Protein AF-A0A1V5P3L0-F1 (afdb_monomer_lite)

Radius of gyration: 24.24 Å; chains: 1; bounding box: 57×41×69 Å

pLDDT: mean 90.34, std 8.22, range [40.62, 97.88]

Secondary structure (DSSP, 8-state):
-HHHHHHHHHTSTTHHHHHHHHHHHHHHHHHHHHHHHHHHHGGGGGSPP---SPPPHHHHHHHHTHHHHHHHHHHHHHHHHHHHHHHHHH-S---HHHHHHHHHHHHHHHHHHHHHHHSTT-GGGHHHHHHHHHHHHHHHS-HHHHHHHHHHHHHHTTSSEEEE--TTTSPPP-TTEEEEEETTEEEEEETT--HHHHHHHHHHHHHHHHHHHHHHHHH--S-EEEE-GGGHHHHHHHHTTS--TTEEEES---HHHHHHHHHTT-EEEE-TTHHHHHHHHTT---HHHHSEEP----

Structure (mmCIF, N/CA/C/O backbone):
data_AF-A0A1V5P3L0-F1
#
_entry.id   AF-A0A1V5P3L0-F1
#
loop_
_atom_site.group_PDB
_atom_site.id
_atom_site.type_symbol
_atom_site.label_atom_id
_atom_site.label_alt_id
_atom_site.label_comp_id
_atom_site.label_asym_id
_atom_site.label_entity_id
_atom_site.label_seq_id
_atom_site.pdbx_PDB_ins_code
_atom_site.Cartn_x
_atom_site.Cartn_y
_atom_site.Cartn_z
_atom_site.occupancy
_atom_site.B_iso_or_equiv
_atom_site.auth_seq_id
_atom_site.auth_comp_id
_atom_site.auth_asym_id
_atom_site.auth_atom_id
_atom_site.pdbx_PDB_model_num
ATOM 1 N N . MET A 1 1 ? 17.982 8.016 -3.079 1.00 74.44 1 MET A N 1
ATOM 2 C CA . MET A 1 1 ? 17.997 8.734 -4.376 1.00 74.44 1 MET A CA 1
ATOM 3 C C . MET A 1 1 ? 19.297 9.458 -4.711 1.00 74.44 1 MET A C 1
ATOM 5 O O . MET A 1 1 ? 19.606 9.530 -5.889 1.00 74.44 1 MET A O 1
ATOM 9 N N . ALA A 1 2 ? 20.088 9.957 -3.750 1.00 83.06 2 ALA A N 1
ATOM 10 C CA . ALA A 1 2 ? 21.314 10.712 -4.063 1.00 83.06 2 ALA A CA 1
ATOM 11 C C . ALA A 1 2 ? 22.330 9.944 -4.941 1.00 83.06 2 ALA A C 1
ATOM 13 O O . ALA A 1 2 ? 22.844 10.493 -5.910 1.00 83.06 2 ALA A O 1
ATOM 14 N N . ILE A 1 3 ? 22.574 8.664 -4.636 1.00 84.19 3 ILE A N 1
ATOM 15 C CA . ILE A 1 3 ? 23.579 7.824 -5.315 1.00 84.19 3 ILE A CA 1
ATOM 16 C C . ILE A 1 3 ? 23.306 7.672 -6.833 1.00 84.19 3 ILE A C 1
ATOM 18 O O . ILE A 1 3 ? 24.209 7.955 -7.620 1.00 84.19 3 ILE A O 1
ATOM 22 N N . PRO A 1 4 ? 22.091 7.294 -7.283 1.00 84.31 4 PRO A N 1
ATOM 23 C CA . PRO A 1 4 ? 21.752 7.239 -8.710 1.00 84.31 4 PRO A CA 1
ATOM 24 C C . PRO A 1 4 ? 22.017 8.541 -9.475 1.00 84.31 4 PRO A C 1
ATOM 26 O O . PRO A 1 4 ? 22.616 8.516 -10.547 1.00 84.31 4 PRO A O 1
ATOM 29 N N . PHE A 1 5 ? 21.610 9.686 -8.923 1.00 84.56 5 PHE A N 1
ATOM 30 C CA . PHE A 1 5 ? 21.832 10.986 -9.562 1.00 84.56 5 PHE A CA 1
ATOM 31 C C . PHE A 1 5 ? 23.310 11.377 -9.580 1.00 84.56 5 PHE A C 1
ATOM 33 O O . PHE A 1 5 ? 23.786 11.891 -10.589 1.00 84.56 5 PHE A O 1
ATOM 40 N N . ALA A 1 6 ? 24.055 11.066 -8.517 1.00 86.75 6 ALA A N 1
ATOM 41 C CA . ALA A 1 6 ? 25.498 11.270 -8.490 1.00 86.75 6 ALA A CA 1
ATOM 42 C C . ALA A 1 6 ? 26.202 10.500 -9.620 1.00 86.75 6 ALA A C 1
ATOM 44 O O . ALA A 1 6 ? 27.100 11.037 -10.262 1.00 86.75 6 ALA A O 1
ATOM 45 N N . LEU A 1 7 ? 25.752 9.278 -9.924 1.00 85.12 7 LEU A N 1
ATOM 46 C CA . LEU A 1 7 ? 26.311 8.472 -11.008 1.00 85.12 7 LEU A CA 1
ATOM 47 C C . LEU A 1 7 ? 25.991 9.037 -12.401 1.00 85.12 7 LEU A C 1
ATOM 49 O O . LEU A 1 7 ? 26.839 8.984 -13.289 1.00 85.12 7 LEU A O 1
ATOM 53 N N . ILE A 1 8 ? 24.806 9.625 -12.589 1.00 84.69 8 ILE A N 1
ATOM 54 C CA . ILE A 1 8 ? 24.457 10.333 -13.833 1.00 84.69 8 ILE A CA 1
ATOM 55 C C . ILE A 1 8 ? 2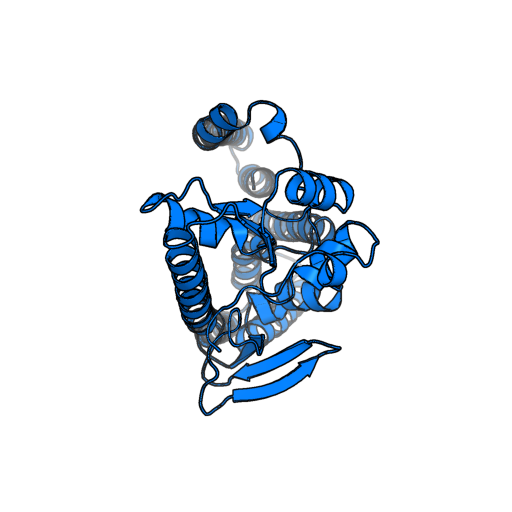5.338 11.578 -14.008 1.00 84.69 8 ILE A C 1
ATOM 57 O O . ILE A 1 8 ? 25.876 11.799 -15.092 1.00 84.69 8 ILE A O 1
ATOM 61 N N . ILE A 1 9 ? 25.517 12.370 -12.944 1.00 85.94 9 ILE A N 1
ATOM 62 C CA . ILE A 1 9 ? 26.365 13.574 -12.946 1.00 85.94 9 ILE A CA 1
ATOM 63 C C . ILE A 1 9 ? 27.833 13.210 -13.199 1.00 85.94 9 ILE A C 1
ATOM 65 O O . ILE A 1 9 ? 28.539 13.932 -13.898 1.00 85.94 9 ILE A O 1
ATOM 69 N N . TRP A 1 10 ? 28.293 12.073 -12.674 1.00 83.81 10 TRP A N 1
ATOM 70 C CA . TRP A 1 10 ? 29.664 11.603 -12.869 1.00 83.81 10 TRP A CA 1
ATOM 71 C C . TRP A 1 10 ? 30.024 11.362 -14.338 1.00 83.81 10 TRP A C 1
ATOM 73 O O . TRP A 1 10 ? 31.183 11.513 -14.719 1.00 83.81 10 TRP A O 1
ATOM 83 N N . GLY A 1 11 ? 29.034 11.019 -15.166 1.00 80.00 11 GLY A N 1
ATOM 84 C CA . GLY A 1 11 ? 29.204 10.834 -16.605 1.00 80.00 11 GLY A CA 1
ATOM 85 C C . GLY A 1 11 ? 29.339 12.125 -17.419 1.00 80.00 11 GLY A C 1
ATOM 86 O O . GLY A 1 11 ? 29.449 12.032 -18.638 1.00 80.00 11 GLY A O 1
ATOM 87 N N . GLN A 1 12 ? 29.300 13.301 -16.783 1.00 79.62 12 GLN A N 1
ATOM 88 C CA . GLN A 1 12 ? 29.385 14.618 -17.426 1.00 79.62 12 GLN A CA 1
ATOM 89 C C . GLN A 1 12 ? 30.793 15.225 -17.300 1.00 79.62 12 GLN A C 1
ATOM 91 O O . GLN A 1 12 ? 31.525 14.940 -16.351 1.00 79.62 12 GLN A O 1
ATOM 96 N N . GLU A 1 13 ? 31.158 16.126 -18.218 1.00 71.19 13 GLU A N 1
ATOM 97 C CA . GLU A 1 13 ? 32.491 16.756 -18.245 1.00 71.19 13 GLU A CA 1
ATOM 98 C C . GLU A 1 13 ? 32.800 17.587 -16.982 1.00 71.19 13 GLU A C 1
ATOM 100 O O . GLU A 1 13 ? 33.919 17.564 -16.472 1.00 71.19 13 GLU A O 1
ATOM 105 N N . LEU A 1 14 ? 31.794 18.246 -16.392 1.00 72.19 14 LEU A N 1
ATOM 106 C CA . LEU A 1 14 ? 31.918 19.072 -15.177 1.00 72.19 14 LEU A CA 1
ATOM 107 C C . LEU A 1 14 ? 31.452 18.343 -13.897 1.00 72.19 14 LEU A C 1
ATOM 109 O O . LEU A 1 14 ? 30.744 18.902 -13.056 1.00 72.19 14 LEU A O 1
ATOM 113 N N . ARG A 1 15 ? 31.867 17.082 -13.732 1.00 81.19 15 ARG A N 1
ATOM 114 C CA . ARG A 1 15 ? 31.421 16.167 -12.661 1.00 81.19 15 ARG A CA 1
ATOM 115 C C . ARG A 1 15 ? 31.549 16.697 -11.223 1.00 81.19 15 ARG A C 1
ATOM 117 O O . ARG A 1 15 ? 30.588 16.619 -10.464 1.00 81.19 15 ARG A O 1
ATOM 124 N N . PHE A 1 16 ? 32.695 17.249 -10.815 1.00 87.25 16 PHE A N 1
ATOM 125 C CA . PHE A 1 16 ? 32.938 17.579 -9.397 1.00 87.25 16 PHE A CA 1
ATOM 126 C C . PHE A 1 16 ? 32.153 18.801 -8.890 1.00 87.25 16 PHE A C 1
ATOM 128 O O . PHE A 1 16 ? 31.471 18.671 -7.870 1.00 87.25 16 PHE A O 1
ATOM 135 N N . PRO A 1 17 ? 32.163 19.965 -9.574 1.00 89.38 17 PRO A N 1
ATOM 136 C CA . PRO A 1 17 ? 31.378 21.115 -9.126 1.00 89.38 17 PRO A CA 1
ATOM 137 C C . PRO A 1 17 ? 29.874 20.821 -9.106 1.00 89.38 17 PRO A C 1
ATOM 139 O O . PRO A 1 17 ? 29.170 21.259 -8.196 1.00 89.38 17 PRO A O 1
ATOM 142 N N . MET A 1 18 ? 29.378 20.048 -10.079 1.00 89.19 18 MET A N 1
ATOM 143 C CA . MET A 1 18 ? 27.975 19.632 -10.117 1.00 89.19 18 MET A CA 1
ATOM 144 C C . MET A 1 18 ? 27.620 18.702 -8.956 1.00 89.19 18 MET A C 1
ATOM 146 O O . MET A 1 18 ? 26.576 18.896 -8.339 1.00 89.19 18 MET A O 1
ATOM 150 N N . LEU A 1 19 ? 28.486 17.742 -8.610 1.00 90.44 19 LEU A N 1
ATOM 151 C CA . LEU A 1 19 ? 28.268 16.862 -7.459 1.00 90.44 19 LEU A CA 1
ATOM 152 C C . LEU A 1 19 ? 28.196 17.632 -6.140 1.00 90.44 19 LEU A C 1
ATOM 154 O O . LEU A 1 19 ? 27.319 17.348 -5.328 1.00 90.44 19 LEU A O 1
ATOM 158 N N . ILE A 1 20 ? 29.067 18.625 -5.938 1.00 91.75 20 ILE A N 1
ATOM 159 C CA . ILE A 1 20 ? 29.046 19.466 -4.733 1.00 91.75 20 ILE A CA 1
ATOM 160 C C . ILE A 1 20 ? 27.741 20.267 -4.668 1.00 91.75 20 ILE A C 1
ATOM 162 O O . ILE A 1 20 ? 27.048 20.229 -3.653 1.00 91.75 20 ILE A O 1
ATOM 166 N N . ARG A 1 21 ? 27.356 20.942 -5.762 1.00 92.44 21 ARG A N 1
ATOM 167 C CA . ARG A 1 21 ? 26.090 21.697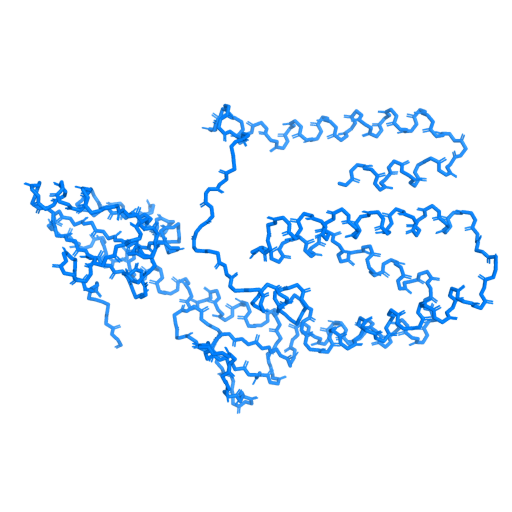 -5.832 1.00 92.44 21 ARG A CA 1
ATOM 168 C C . ARG A 1 21 ? 24.882 20.797 -5.578 1.00 92.44 21 ARG A C 1
ATOM 170 O O . ARG A 1 21 ? 23.975 21.186 -4.844 1.00 92.44 21 ARG A O 1
ATOM 177 N N . PHE A 1 22 ? 24.886 19.592 -6.143 1.00 92.06 22 PHE A N 1
ATOM 178 C CA . PHE A 1 22 ? 23.844 18.594 -5.929 1.00 92.06 22 PHE A CA 1
ATOM 179 C C . PHE A 1 22 ? 23.780 18.137 -4.464 1.00 92.06 22 PHE A C 1
ATOM 181 O O . PHE A 1 22 ? 22.699 18.133 -3.879 1.00 92.06 22 PHE A O 1
ATOM 188 N N . ALA A 1 23 ? 24.922 17.816 -3.850 1.00 92.56 23 ALA A N 1
ATOM 189 C CA . ALA A 1 23 ? 25.001 17.392 -2.453 1.00 92.56 23 ALA A CA 1
ATOM 190 C C . ALA A 1 23 ? 24.535 18.487 -1.480 1.00 92.56 23 ALA A C 1
ATOM 192 O O . ALA A 1 23 ? 23.777 18.207 -0.553 1.00 92.56 23 ALA A O 1
ATOM 193 N N . ILE A 1 24 ? 24.924 19.743 -1.717 1.00 94.88 24 ILE A N 1
ATOM 194 C CA . ILE A 1 24 ? 24.460 20.884 -0.917 1.00 94.88 24 ILE A CA 1
ATOM 195 C C . ILE A 1 24 ? 22.946 21.052 -1.073 1.00 94.88 24 ILE A C 1
ATOM 197 O O . ILE A 1 24 ? 22.230 21.129 -0.077 1.00 94.88 24 ILE A O 1
ATOM 201 N N . SER A 1 25 ? 22.444 21.041 -2.311 1.00 94.44 25 SER A N 1
ATOM 202 C CA . SER A 1 25 ? 21.015 21.237 -2.587 1.00 94.44 25 SER A CA 1
ATOM 203 C C . SER A 1 25 ? 20.158 20.145 -1.946 1.00 94.44 25 SER A C 1
ATOM 205 O O . SER A 1 25 ? 19.146 20.443 -1.310 1.00 94.44 25 SER A O 1
ATOM 207 N N . ILE A 1 26 ? 20.571 18.877 -2.062 1.00 94.00 26 ILE A N 1
ATOM 208 C CA . ILE A 1 26 ? 19.833 17.758 -1.468 1.00 94.00 26 ILE A CA 1
ATOM 209 C C . ILE A 1 26 ? 19.921 17.776 0.060 1.00 94.00 26 ILE A C 1
ATOM 211 O O . ILE A 1 26 ? 18.932 17.464 0.715 1.00 94.00 26 ILE A O 1
ATOM 215 N N . GLY A 1 27 ? 21.062 18.183 0.628 1.00 94.12 27 GLY A N 1
ATOM 216 C CA . GLY A 1 27 ? 21.245 18.320 2.071 1.00 94.12 27 GLY A CA 1
ATOM 217 C C . GLY A 1 27 ? 20.340 19.397 2.663 1.00 94.12 27 GLY A C 1
ATOM 218 O O . GLY A 1 27 ? 19.600 19.120 3.602 1.00 94.12 27 GLY A O 1
ATOM 219 N N . ILE A 1 28 ? 20.327 20.591 2.061 1.00 95.81 28 ILE A N 1
ATOM 220 C CA . ILE A 1 28 ? 19.445 21.693 2.472 1.00 95.81 28 ILE A CA 1
ATOM 221 C C . ILE A 1 28 ? 17.978 21.273 2.358 1.00 95.81 28 ILE A C 1
ATOM 223 O O . ILE A 1 28 ? 17.216 21.455 3.304 1.00 95.81 28 ILE A O 1
ATOM 227 N N . THR A 1 29 ? 17.592 20.664 1.234 1.00 94.81 29 THR A N 1
ATOM 228 C CA . THR A 1 29 ? 16.210 20.209 1.018 1.00 94.81 29 THR A CA 1
ATOM 229 C C . THR A 1 29 ? 15.806 19.153 2.044 1.00 94.81 29 THR A C 1
ATOM 231 O O . THR A 1 29 ? 14.736 19.251 2.635 1.00 94.81 29 THR A O 1
ATOM 234 N N . ALA A 1 30 ? 16.665 18.162 2.303 1.00 93.06 30 ALA A N 1
ATOM 235 C CA . ALA A 1 30 ? 16.393 17.127 3.293 1.00 93.06 30 ALA A CA 1
ATOM 236 C C . ALA A 1 30 ? 16.227 17.729 4.695 1.00 93.06 30 ALA A C 1
ATOM 238 O O . ALA A 1 30 ? 15.247 17.427 5.368 1.00 93.06 30 ALA A O 1
ATOM 239 N N . ILE A 1 31 ? 17.129 18.621 5.113 1.00 93.75 31 ILE A N 1
ATOM 240 C CA . ILE A 1 31 ? 17.017 19.308 6.404 1.00 93.75 31 ILE A CA 1
ATOM 241 C C . ILE A 1 31 ? 15.694 20.078 6.472 1.00 93.75 31 ILE A C 1
ATOM 243 O O . ILE A 1 31 ? 14.914 19.853 7.392 1.00 93.75 31 ILE A O 1
ATOM 247 N N . ALA A 1 32 ? 15.389 20.908 5.473 1.00 95.62 32 ALA A N 1
ATOM 248 C CA . ALA A 1 32 ? 14.162 21.701 5.439 1.00 95.62 32 ALA A CA 1
ATOM 249 C C . ALA A 1 32 ? 12.893 20.835 5.541 1.00 95.62 32 ALA A C 1
ATOM 251 O O . ALA A 1 32 ? 12.005 21.132 6.337 1.00 95.62 32 ALA A O 1
ATOM 252 N N . CYS A 1 33 ? 12.824 19.736 4.784 1.00 95.12 33 CYS A N 1
ATOM 253 C CA . CYS A 1 33 ? 11.671 18.838 4.792 1.00 95.12 33 CYS A CA 1
ATOM 254 C C . CYS A 1 33 ? 11.526 18.034 6.093 1.00 95.12 33 CYS A C 1
ATOM 256 O O . CYS A 1 33 ? 10.402 17.700 6.465 1.00 95.12 33 CYS A O 1
ATOM 258 N N . TYR A 1 34 ? 12.626 17.705 6.777 1.00 94.38 34 TYR A N 1
ATOM 259 C CA . TYR A 1 34 ? 12.598 16.867 7.981 1.00 94.38 34 TYR A CA 1
ATOM 260 C C . TYR A 1 34 ? 12.664 17.646 9.304 1.00 94.38 34 TYR A C 1
ATOM 262 O O . TYR A 1 34 ? 12.443 17.041 10.353 1.00 94.38 34 TYR A O 1
ATOM 270 N N . ILE A 1 35 ? 12.870 18.971 9.286 1.00 95.31 35 ILE A N 1
ATOM 271 C CA . ILE A 1 35 ? 12.792 19.824 10.489 1.00 95.31 35 ILE A CA 1
ATOM 272 C C . ILE A 1 35 ? 11.475 19.623 11.262 1.00 95.31 35 ILE A C 1
ATOM 274 O O . ILE A 1 35 ? 11.557 19.374 12.465 1.00 95.31 35 ILE A O 1
ATOM 278 N N . PRO A 1 36 ? 10.274 19.656 10.642 1.00 95.00 36 PRO A N 1
ATOM 279 C CA . PRO A 1 36 ? 9.027 19.503 11.395 1.00 95.00 36 PRO A CA 1
ATOM 280 C C . PRO A 1 36 ? 8.935 18.153 12.117 1.00 95.00 36 PRO A C 1
ATOM 282 O O . PRO A 1 36 ? 8.538 18.090 13.277 1.00 95.00 36 PRO A O 1
ATOM 285 N N . ALA A 1 37 ? 9.365 17.072 11.460 1.00 91.44 37 ALA A N 1
ATOM 286 C CA . ALA A 1 37 ? 9.392 15.745 12.068 1.00 91.44 37 ALA A CA 1
ATOM 287 C C . ALA A 1 37 ? 10.396 15.680 13.229 1.00 91.44 37 ALA A C 1
ATOM 289 O O . ALA A 1 37 ? 10.089 15.130 14.285 1.00 91.44 37 ALA A O 1
ATOM 290 N N . TRP A 1 38 ? 11.574 16.286 13.069 1.00 94.31 38 TRP A N 1
ATOM 291 C CA . TRP A 1 38 ? 12.563 16.380 14.140 1.00 94.31 38 TRP A CA 1
ATOM 292 C C . TRP A 1 38 ? 12.039 17.157 15.353 1.00 94.31 38 TRP A C 1
ATOM 294 O O . TRP A 1 38 ? 12.287 16.754 16.484 1.00 94.31 38 TRP A O 1
ATOM 304 N N . MET A 1 39 ? 11.278 18.235 15.142 1.00 95.88 39 MET A N 1
ATOM 305 C CA . MET A 1 39 ? 10.682 19.015 16.235 1.00 95.88 39 MET A CA 1
ATOM 306 C C . MET A 1 39 ? 9.648 18.220 17.041 1.00 95.88 39 MET A C 1
ATOM 308 O O . MET A 1 39 ? 9.538 18.429 18.245 1.00 95.88 39 MET A O 1
ATOM 312 N N . VAL A 1 40 ? 8.912 17.306 16.400 1.00 92.06 40 VAL A N 1
ATOM 313 C CA . VAL A 1 40 ? 7.911 16.460 17.071 1.00 92.06 40 VAL A CA 1
ATOM 314 C C . VAL A 1 40 ? 8.558 15.263 17.770 1.00 92.06 40 VAL A C 1
ATOM 316 O O . VAL A 1 40 ? 8.209 14.948 18.903 1.00 92.06 40 VAL A O 1
ATOM 319 N N . TYR A 1 41 ? 9.495 14.583 17.104 1.00 89.50 41 TYR A N 1
ATOM 320 C CA . TYR A 1 41 ? 10.004 13.284 17.560 1.00 89.50 41 TYR A CA 1
ATOM 321 C C . TYR A 1 41 ? 11.400 13.338 18.197 1.00 89.50 41 TYR A C 1
ATOM 323 O O . TYR A 1 41 ? 11.820 12.375 18.839 1.00 89.50 41 TYR A O 1
ATOM 331 N N . GLY A 1 42 ? 12.149 14.430 18.033 1.00 92.56 42 GLY A N 1
ATOM 332 C CA . GLY A 1 42 ? 13.518 14.565 18.531 1.00 92.56 42 GLY A CA 1
ATOM 333 C C . GLY A 1 42 ? 14.409 13.395 18.101 1.00 92.56 42 GLY A C 1
ATOM 334 O O . GLY A 1 42 ? 14.371 12.948 16.958 1.00 92.56 42 GLY A O 1
ATOM 335 N N . LYS A 1 43 ? 15.180 12.834 19.041 1.00 91.38 43 LYS A N 1
ATOM 336 C CA . LYS A 1 43 ? 16.039 11.661 18.779 1.00 91.38 43 LYS A CA 1
ATOM 337 C C . LYS A 1 43 ? 15.251 10.410 18.373 1.00 91.38 43 LYS A C 1
ATOM 339 O O . LYS A 1 43 ? 15.788 9.584 17.636 1.00 91.38 43 LYS A O 1
ATOM 344 N N . SER A 1 44 ? 13.988 10.293 18.790 1.00 88.06 44 SER A N 1
ATOM 345 C CA . SER A 1 44 ? 13.101 9.198 18.377 1.00 88.06 44 SER A CA 1
ATOM 346 C C . SER A 1 44 ? 12.745 9.264 16.890 1.00 88.06 44 SER A C 1
ATOM 348 O O . SER A 1 44 ? 12.227 8.303 16.345 1.00 88.06 44 SER A O 1
ATOM 350 N N . PHE A 1 45 ? 13.083 10.344 16.181 1.00 85.94 45 PHE A N 1
ATOM 351 C CA . PHE A 1 45 ? 13.014 10.375 14.720 1.00 85.94 45 PHE A CA 1
ATOM 352 C C . PHE A 1 45 ? 13.837 9.254 14.058 1.00 85.94 45 PHE A C 1
ATOM 354 O O . PHE A 1 45 ? 13.463 8.747 13.003 1.00 85.94 45 PHE A O 1
ATOM 361 N N . PHE A 1 46 ? 14.955 8.854 14.676 1.00 84.75 46 PHE A N 1
ATOM 362 C CA . PHE A 1 46 ? 15.8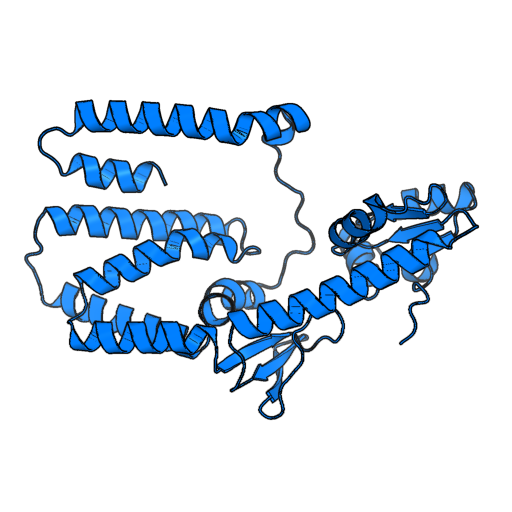24 7.791 14.168 1.00 84.75 46 PHE A CA 1
ATOM 363 C C . PHE A 1 46 ? 15.454 6.392 14.677 1.00 84.75 46 PHE A C 1
ATOM 365 O O . PHE A 1 46 ? 16.169 5.434 14.376 1.00 84.75 46 PHE A O 1
ATOM 372 N N . THR A 1 47 ? 14.372 6.239 15.447 1.00 80.94 47 THR A N 1
ATOM 373 C CA . THR A 1 47 ? 13.904 4.910 15.846 1.00 80.94 47 THR A CA 1
ATOM 374 C C . THR A 1 47 ? 13.044 4.301 14.744 1.00 80.94 47 THR A C 1
ATOM 376 O O . THR A 1 47 ? 12.330 4.980 14.004 1.00 80.94 47 THR A O 1
ATOM 379 N N . TYR A 1 48 ? 13.141 2.982 14.597 1.00 65.44 48 TYR A N 1
ATOM 380 C CA . TYR A 1 48 ? 12.287 2.256 13.672 1.00 65.44 48 TYR A CA 1
ATOM 381 C C . TYR A 1 48 ? 10.917 2.056 14.309 1.00 65.44 48 TYR A C 1
ATOM 383 O O . TYR A 1 48 ? 10.809 1.685 15.474 1.00 65.44 48 TYR A O 1
ATOM 391 N N . TYR A 1 49 ? 9.870 2.271 13.519 1.00 65.50 49 TYR A N 1
ATOM 392 C CA . TYR A 1 49 ? 8.524 1.872 13.904 1.00 65.50 49 TYR A CA 1
ATOM 393 C C . TYR A 1 49 ? 8.497 0.353 14.141 1.00 65.50 49 TYR A C 1
ATOM 395 O O . TYR A 1 49 ? 9.002 -0.416 13.319 1.00 65.50 49 TYR A O 1
ATOM 403 N N . GLU A 1 50 ? 7.933 -0.075 15.268 1.00 65.75 50 GLU A N 1
ATOM 404 C CA . GLU A 1 50 ? 7.791 -1.485 15.620 1.00 65.75 50 GLU A CA 1
ATOM 405 C C . GLU A 1 50 ? 6.673 -2.100 14.767 1.00 65.75 50 GLU A C 1
ATOM 407 O O . GLU A 1 50 ? 5.493 -1.792 14.935 1.00 65.75 50 GLU A O 1
ATOM 412 N N . TYR A 1 51 ? 7.048 -2.917 13.780 1.00 65.00 51 TYR A N 1
ATOM 413 C CA . TYR A 1 51 ? 6.100 -3.451 12.803 1.00 65.00 51 TYR A CA 1
ATOM 414 C C . TYR A 1 51 ? 5.583 -4.827 13.220 1.00 65.00 51 TYR A C 1
ATOM 416 O O . TYR A 1 51 ? 6.312 -5.817 13.175 1.00 65.00 51 TYR A O 1
ATOM 424 N N . PHE A 1 52 ? 4.292 -4.883 13.543 1.00 74.81 52 PHE A N 1
ATOM 425 C CA . PHE A 1 52 ? 3.559 -6.106 13.836 1.00 74.81 52 PHE A CA 1
ATOM 426 C C . PHE A 1 52 ? 2.128 -6.020 13.262 1.00 74.81 52 PHE A C 1
ATOM 428 O O . PHE A 1 52 ? 1.509 -4.959 13.352 1.00 74.81 52 PHE A O 1
ATOM 435 N N . PRO A 1 53 ? 1.564 -7.107 12.703 1.00 76.25 53 PRO A N 1
ATOM 436 C CA . PRO A 1 53 ? 2.163 -8.426 12.466 1.00 76.25 53 PRO A CA 1
ATOM 437 C C . PRO A 1 53 ? 3.077 -8.457 11.232 1.00 76.25 53 PRO A C 1
ATOM 439 O O . PRO A 1 53 ? 2.902 -7.684 10.288 1.00 76.25 53 PRO A O 1
ATOM 442 N N . TYR A 1 54 ? 4.022 -9.404 11.194 1.00 76.75 54 TYR A N 1
ATOM 443 C CA . TYR A 1 54 ? 4.794 -9.671 9.979 1.00 76.75 54 TYR A CA 1
ATOM 444 C C . TYR A 1 54 ? 3.922 -10.407 8.948 1.00 76.75 54 TYR A C 1
ATOM 446 O O . TYR A 1 54 ? 3.462 -11.517 9.213 1.00 76.75 54 TYR A O 1
ATOM 454 N N . PRO A 1 55 ? 3.669 -9.819 7.763 1.00 76.19 55 PRO A N 1
ATOM 455 C CA . PRO A 1 55 ? 2.872 -10.465 6.734 1.00 76.19 55 PRO A CA 1
ATOM 456 C C . PRO A 1 55 ? 3.603 -11.688 6.156 1.00 76.19 55 PRO A C 1
ATOM 458 O O . PRO A 1 55 ? 4.827 -11.640 5.985 1.00 76.19 55 PRO A O 1
ATOM 461 N N . PRO A 1 56 ? 2.862 -12.741 5.759 1.00 81.88 56 PRO A N 1
ATOM 462 C CA . PRO A 1 56 ? 3.431 -13.897 5.076 1.00 81.88 56 PRO A CA 1
ATOM 463 C C . PRO A 1 56 ? 4.224 -13.506 3.824 1.00 81.88 56 PRO A C 1
ATOM 465 O O . PRO A 1 56 ? 3.861 -12.567 3.111 1.00 81.88 56 PRO A O 1
ATOM 468 N N . PHE A 1 57 ? 5.267 -14.271 3.503 1.00 82.19 57 PHE A N 1
ATOM 469 C CA . PHE A 1 57 ? 6.154 -14.004 2.365 1.00 82.19 57 PHE A CA 1
ATOM 470 C C . PHE A 1 57 ? 5.405 -13.834 1.030 1.00 82.19 57 PHE A C 1
ATOM 472 O O . PHE A 1 57 ? 5.648 -12.869 0.305 1.00 82.19 57 PHE A O 1
ATOM 479 N N . LEU A 1 58 ? 4.429 -14.703 0.740 1.00 83.00 58 LEU A N 1
ATOM 480 C CA . LEU A 1 58 ? 3.612 -14.620 -0.480 1.00 83.00 58 LEU A CA 1
ATOM 481 C C . LEU A 1 58 ? 2.824 -13.306 -0.577 1.00 83.00 58 LEU A C 1
ATOM 483 O O . LEU A 1 58 ? 2.738 -12.716 -1.653 1.00 83.00 58 LEU A O 1
ATOM 487 N N . LYS A 1 59 ? 2.318 -12.793 0.552 1.00 83.38 59 LYS A N 1
ATOM 488 C CA . LYS A 1 59 ? 1.624 -11.497 0.608 1.00 83.38 59 LYS A CA 1
ATOM 489 C C . LYS A 1 59 ? 2.564 -10.347 0.241 1.00 83.38 59 LYS A C 1
ATOM 491 O O . LYS A 1 59 ? 2.129 -9.365 -0.357 1.00 83.38 59 LYS A O 1
ATOM 496 N N . ASN A 1 60 ? 3.851 -10.469 0.555 1.00 84.56 60 ASN A N 1
ATOM 497 C CA . ASN A 1 60 ? 4.852 -9.464 0.206 1.00 84.56 60 ASN A CA 1
ATOM 498 C C . ASN A 1 60 ? 5.227 -9.522 -1.276 1.00 84.56 60 ASN A C 1
ATOM 500 O O . ASN A 1 60 ? 5.266 -8.478 -1.924 1.00 84.56 60 ASN A O 1
ATOM 504 N N . ILE A 1 61 ? 5.415 -10.721 -1.842 1.00 86.25 61 ILE A N 1
ATOM 505 C CA . ILE A 1 61 ? 5.606 -10.875 -3.295 1.00 86.25 61 ILE A CA 1
ATOM 506 C C . ILE A 1 61 ? 4.426 -10.263 -4.041 1.00 86.25 61 ILE A C 1
ATOM 508 O O . ILE A 1 61 ? 4.627 -9.465 -4.955 1.00 86.25 61 ILE A O 1
ATOM 512 N N . TYR A 1 62 ? 3.203 -10.588 -3.619 1.00 88.31 62 TYR A N 1
ATOM 513 C CA . TYR A 1 62 ? 1.990 -10.022 -4.191 1.00 88.31 62 TYR A CA 1
ATOM 514 C C . TYR A 1 62 ? 2.035 -8.488 -4.189 1.00 88.31 62 TYR A C 1
ATOM 516 O O . TYR A 1 62 ? 1.906 -7.870 -5.242 1.00 88.31 62 TYR A O 1
ATOM 524 N N . LYS A 1 63 ? 2.317 -7.867 -3.037 1.00 86.69 63 LYS A N 1
ATOM 525 C CA . LYS A 1 63 ? 2.417 -6.405 -2.896 1.00 86.69 63 LYS A CA 1
ATOM 526 C C . LYS A 1 63 ? 3.477 -5.760 -3.792 1.00 86.69 63 LYS A C 1
ATOM 528 O O . LYS A 1 63 ? 3.279 -4.624 -4.206 1.00 86.69 63 LYS A O 1
ATOM 533 N N . ALA A 1 64 ? 4.596 -6.435 -4.050 1.00 87.81 64 ALA A N 1
ATOM 534 C CA . ALA A 1 64 ? 5.663 -5.916 -4.909 1.00 87.81 64 ALA A CA 1
ATOM 535 C C . ALA A 1 64 ? 5.403 -6.130 -6.410 1.00 87.81 64 ALA A C 1
ATOM 537 O O . ALA A 1 64 ? 5.999 -5.447 -7.242 1.00 87.81 64 ALA A O 1
ATOM 538 N N . THR A 1 65 ? 4.534 -7.083 -6.750 1.00 91.81 65 THR A N 1
ATOM 539 C CA . THR A 1 65 ? 4.233 -7.499 -8.124 1.00 91.81 65 THR A CA 1
ATOM 540 C C . THR A 1 65 ? 2.815 -7.070 -8.501 1.00 91.81 65 THR A C 1
ATOM 542 O O . THR A 1 65 ? 2.563 -5.886 -8.709 1.00 91.81 65 THR A O 1
ATOM 545 N N . ILE A 1 66 ? 1.868 -8.003 -8.544 1.00 91.44 66 ILE A N 1
ATOM 546 C CA . ILE A 1 66 ? 0.497 -7.779 -9.009 1.00 91.44 66 ILE A CA 1
ATOM 547 C C . ILE A 1 66 ? -0.208 -6.694 -8.184 1.00 91.44 66 ILE A C 1
ATOM 549 O O . ILE A 1 66 ? -0.914 -5.866 -8.743 1.00 91.44 66 ILE A O 1
ATOM 553 N N . GLY A 1 67 ? 0.030 -6.631 -6.876 1.00 88.94 67 GLY A N 1
ATOM 554 C CA . GLY A 1 67 ? -0.564 -5.616 -6.009 1.00 88.94 67 GLY A CA 1
ATOM 555 C C . GLY A 1 67 ? -0.074 -4.189 -6.282 1.00 88.94 67 GLY A C 1
ATOM 556 O O . GLY A 1 67 ? -0.807 -3.246 -6.005 1.00 88.94 67 GLY A O 1
ATOM 557 N N . ALA A 1 68 ? 1.137 -4.011 -6.821 1.00 90.06 68 ALA A N 1
ATOM 558 C CA . ALA A 1 68 ? 1.657 -2.692 -7.198 1.00 90.06 68 ALA A CA 1
ATOM 559 C C . ALA A 1 68 ? 1.363 -2.342 -8.661 1.00 90.06 68 ALA A C 1
ATOM 561 O O . ALA A 1 68 ? 1.122 -1.181 -8.981 1.00 90.06 68 ALA A O 1
ATOM 562 N N . TRP A 1 69 ? 1.408 -3.337 -9.546 1.00 92.69 69 TRP A N 1
ATOM 563 C CA . TRP A 1 69 ? 1.402 -3.122 -10.990 1.00 92.69 69 TRP A CA 1
ATOM 564 C C . TRP A 1 69 ? 0.098 -3.519 -11.675 1.00 92.69 69 TRP A C 1
ATOM 566 O O . TRP A 1 69 ? -0.075 -3.154 -12.831 1.00 92.69 69 TRP A O 1
ATOM 576 N N . GLY A 1 70 ? -0.798 -4.253 -11.009 1.00 93.44 70 GLY A N 1
ATOM 577 C CA . GLY A 1 70 ? -1.936 -4.952 -11.618 1.00 93.44 70 GLY A CA 1
ATOM 578 C C . GLY A 1 70 ? -1.498 -6.116 -12.519 1.00 93.44 70 GLY A C 1
ATOM 579 O O . GLY A 1 70 ? -0.308 -6.284 -12.809 1.00 93.44 70 GLY A O 1
ATOM 580 N N . ILE A 1 71 ? -2.441 -6.953 -12.966 1.00 94.81 71 ILE A N 1
ATOM 581 C CA . ILE A 1 71 ? -2.112 -8.093 -13.841 1.00 94.81 71 ILE A CA 1
ATOM 582 C C . ILE A 1 71 ? -1.614 -7.619 -15.219 1.00 94.81 71 ILE A C 1
ATOM 584 O O . ILE A 1 71 ? -0.520 -8.040 -15.612 1.00 94.81 71 ILE A O 1
ATOM 588 N N . PRO A 1 72 ? -2.315 -6.719 -15.944 1.00 96.56 72 PRO A N 1
ATOM 589 C CA . PRO A 1 72 ? -1.852 -6.253 -17.254 1.00 96.56 72 PRO A CA 1
ATOM 590 C C . PRO A 1 72 ? -0.480 -5.572 -17.186 1.00 96.56 72 PRO A C 1
ATOM 592 O O . PRO A 1 72 ? 0.382 -5.796 -18.036 1.00 96.56 72 PRO A O 1
ATOM 595 N N . GLY A 1 73 ? -0.242 -4.787 -16.138 1.00 96.12 73 GLY A N 1
ATOM 596 C CA . GLY A 1 73 ? 1.020 -4.094 -15.904 1.00 96.12 73 GLY A CA 1
ATOM 597 C C . GLY A 1 73 ? 2.150 -5.061 -15.567 1.00 96.12 73 GLY A C 1
ATOM 598 O O . GLY A 1 73 ? 3.263 -4.886 -16.061 1.00 96.12 73 GLY A O 1
ATOM 599 N N . MET A 1 74 ? 1.875 -6.134 -14.819 1.00 95.81 74 MET A N 1
ATOM 600 C CA . MET A 1 74 ? 2.865 -7.186 -14.586 1.00 95.81 74 MET A CA 1
ATOM 601 C C . MET A 1 74 ? 3.235 -7.911 -15.889 1.00 95.81 74 MET A C 1
ATOM 603 O O . MET A 1 74 ? 4.416 -8.149 -16.143 1.00 95.81 74 MET A O 1
ATOM 607 N N . VAL A 1 75 ? 2.262 -8.196 -16.764 1.00 96.19 75 VAL A N 1
ATOM 608 C CA . VAL A 1 75 ? 2.529 -8.751 -18.106 1.00 96.19 75 VAL A CA 1
ATOM 609 C C . VAL A 1 75 ? 3.387 -7.785 -18.934 1.00 96.19 75 VAL A C 1
ATOM 611 O O . VAL A 1 75 ? 4.368 -8.201 -19.560 1.00 96.19 75 VAL A O 1
ATOM 614 N N . ALA A 1 76 ? 3.079 -6.487 -18.898 1.00 96.38 76 ALA A N 1
ATOM 615 C CA . ALA A 1 76 ? 3.862 -5.448 -19.568 1.00 96.38 76 ALA A CA 1
ATOM 616 C C . ALA A 1 76 ? 5.314 -5.396 -19.061 1.00 96.38 76 ALA A C 1
ATOM 618 O O . ALA A 1 76 ? 6.253 -5.287 -19.849 1.00 96.38 76 ALA A O 1
ATOM 619 N N . LEU A 1 77 ? 5.513 -5.529 -17.748 1.00 95.75 77 LEU A N 1
ATOM 620 C CA . LEU A 1 77 ? 6.840 -5.561 -17.142 1.00 95.75 77 LEU A CA 1
ATOM 621 C C . LEU A 1 77 ? 7.639 -6.792 -17.548 1.00 95.75 77 LEU A C 1
ATOM 623 O O . LEU A 1 77 ? 8.780 -6.651 -17.984 1.00 95.75 77 LEU A O 1
ATOM 627 N N . VAL A 1 78 ? 7.058 -7.989 -17.441 1.00 95.75 78 VAL A N 1
ATOM 628 C CA . VAL A 1 78 ? 7.750 -9.239 -17.799 1.00 95.75 78 VAL A CA 1
ATOM 629 C C . VAL A 1 78 ? 8.169 -9.212 -19.268 1.00 95.75 78 VAL A C 1
ATOM 631 O O . VAL A 1 78 ? 9.320 -9.507 -19.596 1.00 95.75 78 VAL A O 1
ATOM 634 N N . THR A 1 79 ? 7.264 -8.798 -20.156 1.00 95.88 79 THR A N 1
ATOM 635 C CA . THR A 1 79 ? 7.550 -8.689 -21.594 1.00 95.88 79 THR A CA 1
ATOM 636 C C . THR A 1 79 ? 8.586 -7.605 -21.899 1.00 95.88 79 THR A C 1
ATOM 638 O O . THR A 1 79 ? 9.499 -7.835 -22.696 1.00 95.88 79 THR A O 1
ATOM 641 N N . GLY A 1 80 ? 8.519 -6.453 -21.229 1.00 95.25 80 GLY A N 1
ATOM 642 C CA . GLY A 1 80 ? 9.503 -5.379 -21.359 1.00 95.25 80 GLY A CA 1
ATOM 643 C C . GLY A 1 80 ? 10.902 -5.782 -20.891 1.00 95.25 80 GLY A C 1
ATOM 644 O O . GLY A 1 80 ? 11.889 -5.528 -21.589 1.00 95.25 80 GLY A O 1
ATOM 645 N N . VAL A 1 81 ? 11.000 -6.466 -19.748 1.00 93.19 81 VAL A N 1
ATOM 646 C CA . VAL A 1 81 ? 12.263 -7.017 -19.234 1.00 93.19 81 VAL A CA 1
ATOM 647 C C . VAL A 1 81 ? 12.823 -8.044 -20.213 1.00 93.19 81 VAL A C 1
ATOM 649 O O . VAL A 1 81 ? 13.997 -7.972 -20.573 1.00 93.19 81 VAL A O 1
ATOM 652 N N . TRP A 1 82 ? 11.986 -8.944 -20.728 1.00 94.62 82 TRP A N 1
ATOM 653 C CA . TRP A 1 82 ? 12.391 -9.928 -21.730 1.00 94.62 82 TRP A CA 1
ATOM 654 C C . TRP A 1 82 ? 12.969 -9.285 -23.000 1.00 94.62 82 TRP A C 1
ATOM 656 O O . TRP A 1 82 ? 14.039 -9.683 -23.473 1.00 94.62 82 TRP A O 1
ATOM 666 N N . PHE A 1 83 ? 12.311 -8.257 -23.548 1.00 93.94 83 PHE A N 1
ATOM 667 C CA . PHE A 1 83 ? 12.832 -7.522 -24.706 1.00 93.94 83 PHE A CA 1
ATOM 668 C C . PHE A 1 83 ? 14.146 -6.801 -24.398 1.00 93.94 83 PHE A C 1
ATOM 670 O O . PHE A 1 83 ? 15.064 -6.817 -25.223 1.00 93.94 83 PHE A O 1
ATOM 677 N N . SER A 1 84 ? 14.251 -6.223 -23.202 1.00 91.44 84 SER A N 1
ATOM 678 C CA . SER A 1 84 ? 15.448 -5.530 -22.729 1.00 91.44 84 SER A CA 1
ATOM 679 C C . SER A 1 84 ? 16.652 -6.471 -22.623 1.00 91.44 84 SER A C 1
ATOM 681 O O . SER A 1 84 ? 17.720 -6.160 -23.152 1.00 91.44 84 SER A O 1
ATOM 683 N N . LEU A 1 85 ? 16.468 -7.658 -22.035 1.00 90.31 85 LEU A N 1
ATOM 684 C CA . LEU A 1 85 ? 17.506 -8.690 -21.930 1.00 90.31 85 LEU A CA 1
ATOM 685 C C . LEU A 1 85 ? 17.977 -9.165 -23.311 1.00 90.31 85 LEU A C 1
ATOM 687 O O . LEU A 1 85 ? 19.179 -9.238 -23.565 1.00 90.31 85 LEU A O 1
ATOM 691 N N . ARG A 1 86 ? 17.044 -9.406 -24.244 1.00 89.75 86 ARG A N 1
ATOM 692 C CA . ARG A 1 86 ? 17.381 -9.800 -25.623 1.00 89.75 86 ARG A CA 1
ATOM 693 C C . ARG A 1 86 ? 18.189 -8.740 -26.373 1.00 89.75 86 ARG A C 1
ATOM 695 O O . ARG A 1 86 ? 19.017 -9.099 -27.207 1.00 89.75 86 ARG A O 1
ATOM 702 N N . LYS A 1 87 ? 17.956 -7.448 -26.119 1.00 87.44 87 LYS A N 1
ATOM 703 C CA . LYS A 1 87 ? 18.753 -6.372 -26.730 1.00 87.44 87 LYS A CA 1
ATOM 704 C C . LYS A 1 87 ? 20.144 -6.290 -26.113 1.00 87.44 87 LYS A C 1
ATOM 706 O O . LYS A 1 87 ? 21.111 -6.210 -26.861 1.00 87.44 87 LYS A O 1
ATOM 711 N N . LEU A 1 88 ? 20.253 -6.369 -24.785 1.00 85.69 88 LEU A N 1
ATOM 712 C CA . LEU A 1 88 ? 21.546 -6.355 -24.091 1.00 85.69 88 LEU A CA 1
ATOM 713 C C . LEU A 1 88 ? 22.462 -7.494 -24.555 1.00 85.69 88 LEU A C 1
ATOM 715 O O . LEU A 1 88 ? 23.650 -7.274 -24.744 1.00 85.69 88 LEU A O 1
ATOM 719 N N . GLN A 1 89 ? 21.909 -8.679 -24.825 1.00 85.69 89 GLN A N 1
ATOM 720 C CA . GLN A 1 89 ? 22.671 -9.810 -25.371 1.00 85.69 89 GLN A CA 1
ATOM 721 C C . GLN A 1 89 ? 23.174 -9.588 -26.807 1.00 85.69 89 GLN A C 1
ATOM 723 O O . GLN A 1 89 ? 24.152 -10.204 -27.215 1.00 85.69 89 GLN A O 1
ATOM 728 N N . ARG A 1 90 ? 22.499 -8.744 -27.597 1.00 81.69 90 ARG A N 1
ATOM 729 C CA . ARG A 1 90 ? 22.789 -8.537 -29.029 1.00 81.69 90 ARG A CA 1
ATOM 730 C C . ARG A 1 90 ? 23.586 -7.269 -29.319 1.00 81.69 90 ARG A C 1
ATOM 732 O O . ARG A 1 90 ? 24.067 -7.103 -30.434 1.00 81.69 90 ARG A O 1
ATOM 739 N N . THR A 1 91 ? 23.687 -6.351 -28.363 1.00 75.06 91 THR A N 1
ATOM 740 C CA . THR A 1 91 ? 24.313 -5.042 -28.558 1.00 75.06 91 THR A CA 1
ATOM 741 C C . THR A 1 91 ? 25.559 -4.916 -27.690 1.00 75.06 91 THR A C 1
ATOM 743 O O . THR A 1 91 ? 25.466 -4.792 -26.475 1.00 75.06 91 THR A O 1
ATOM 746 N N . THR A 1 92 ? 26.729 -4.884 -28.326 1.00 59.78 92 THR A N 1
ATOM 747 C CA . THR A 1 92 ? 28.036 -4.686 -27.673 1.00 59.78 92 THR A CA 1
ATOM 748 C C . THR A 1 92 ? 28.397 -3.214 -27.453 1.00 59.78 92 THR A C 1
ATOM 750 O O . THR A 1 92 ? 29.279 -2.914 -26.652 1.00 59.78 92 THR A O 1
ATOM 753 N N . SER A 1 93 ? 27.704 -2.276 -28.110 1.00 57.62 93 SER A N 1
ATOM 754 C CA . SER A 1 93 ? 27.976 -0.839 -27.999 1.00 57.62 93 SER A CA 1
ATOM 755 C C . SER A 1 93 ? 26.720 -0.055 -27.624 1.00 57.62 93 SER A C 1
ATOM 757 O O . SER A 1 93 ? 25.809 0.131 -28.429 1.00 57.62 93 SER A O 1
ATOM 759 N N . THR A 1 94 ? 26.669 0.406 -26.376 1.00 65.44 94 THR A N 1
ATOM 760 C CA . THR A 1 94 ? 25.725 1.424 -25.907 1.00 65.44 94 THR A CA 1
ATOM 761 C C . THR A 1 94 ? 26.473 2.739 -25.706 1.00 65.44 94 THR A C 1
ATOM 763 O O . THR A 1 94 ? 27.622 2.741 -25.260 1.00 65.44 94 THR A O 1
ATOM 766 N N . ASN A 1 95 ? 25.835 3.867 -26.034 1.00 75.44 95 ASN A N 1
ATOM 767 C CA . ASN A 1 95 ? 26.398 5.197 -25.783 1.00 75.44 95 ASN A CA 1
ATOM 768 C C . ASN A 1 95 ? 26.759 5.343 -24.288 1.00 75.44 95 ASN A C 1
ATOM 770 O O . ASN A 1 95 ? 26.021 4.867 -23.422 1.00 75.44 95 ASN A O 1
ATOM 774 N N . LEU A 1 96 ? 27.883 5.994 -23.981 1.00 66.81 96 LEU A N 1
ATOM 775 C CA . LEU A 1 96 ? 28.402 6.168 -22.623 1.00 66.81 96 LEU A CA 1
ATOM 776 C C . LEU A 1 96 ? 27.361 6.806 -21.684 1.00 66.81 96 LEU A C 1
ATOM 778 O O . LEU A 1 96 ? 27.176 6.339 -20.562 1.00 66.81 96 LEU A O 1
ATOM 782 N N . THR A 1 97 ? 26.598 7.791 -22.167 1.00 72.00 97 THR A N 1
ATOM 783 C CA . THR A 1 97 ? 25.506 8.423 -21.407 1.00 72.00 97 THR A CA 1
ATOM 784 C C . THR A 1 97 ? 24.412 7.420 -21.031 1.00 72.00 97 THR A C 1
ATOM 786 O O . THR A 1 97 ? 23.922 7.422 -19.902 1.00 72.00 97 THR A O 1
ATOM 789 N N . HIS A 1 98 ? 24.064 6.501 -21.938 1.00 83.00 98 HIS A N 1
ATOM 790 C CA . HIS A 1 98 ? 23.110 5.433 -21.639 1.00 83.00 98 HIS A CA 1
ATOM 791 C C . HIS A 1 98 ? 23.671 4.429 -20.626 1.00 83.00 98 HIS A C 1
ATOM 793 O O . HIS A 1 98 ? 22.898 3.903 -19.832 1.00 83.00 98 HIS A O 1
ATOM 799 N N . LYS A 1 99 ? 24.990 4.191 -20.587 1.00 85.31 99 LYS A N 1
ATOM 800 C CA . LYS A 1 99 ? 25.606 3.303 -19.584 1.00 85.31 99 LYS A CA 1
ATOM 801 C C . LYS A 1 99 ? 25.455 3.851 -18.167 1.00 85.31 99 LYS A C 1
ATOM 803 O O . LYS A 1 99 ? 25.018 3.113 -17.288 1.00 85.31 99 LYS A O 1
ATOM 808 N N . TYR A 1 100 ? 25.753 5.134 -17.949 1.00 87.19 100 TYR A N 1
ATOM 809 C CA . TYR A 1 100 ? 25.563 5.764 -16.636 1.00 87.19 100 TYR A CA 1
ATOM 810 C C . TYR A 1 100 ? 24.090 5.792 -16.235 1.00 87.19 100 TYR A C 1
ATOM 812 O O . TYR A 1 100 ? 23.742 5.470 -15.104 1.00 87.19 100 TYR A O 1
ATOM 820 N N . LEU A 1 101 ? 23.202 6.097 -17.178 1.00 89.12 101 LEU A N 1
ATOM 821 C CA . LEU A 1 101 ? 21.772 6.120 -16.910 1.00 89.12 101 LEU A CA 1
ATOM 822 C C . LEU A 1 101 ? 21.219 4.731 -16.528 1.00 89.12 101 LEU A C 1
ATOM 824 O O . LEU A 1 101 ? 20.498 4.601 -15.539 1.00 89.12 101 LEU A O 1
ATOM 828 N N . LEU A 1 102 ? 21.599 3.683 -17.267 1.00 90.44 102 LEU A N 1
ATOM 829 C CA . LEU A 1 102 ? 21.231 2.299 -16.955 1.00 90.44 102 LEU A CA 1
ATOM 830 C C . LEU A 1 102 ? 21.850 1.833 -15.630 1.00 90.44 102 LEU A C 1
ATOM 832 O O . LEU A 1 102 ? 21.173 1.168 -14.849 1.00 90.44 102 LEU A O 1
ATOM 836 N N . GLY A 1 103 ? 23.098 2.214 -15.342 1.00 90.44 103 GLY A N 1
ATOM 837 C CA . GLY A 1 103 ? 23.755 1.931 -14.065 1.00 90.44 103 GLY A CA 1
ATOM 838 C C . GLY A 1 103 ? 23.038 2.586 -12.883 1.00 90.44 103 GLY A C 1
ATOM 839 O O . GLY A 1 103 ? 22.779 1.931 -11.875 1.00 90.44 103 GLY A O 1
ATOM 840 N N . ALA A 1 104 ? 22.636 3.851 -13.027 1.00 91.25 104 ALA A N 1
ATOM 841 C CA . ALA A 1 104 ? 21.866 4.574 -12.020 1.00 91.25 104 ALA A CA 1
ATOM 842 C C . ALA A 1 104 ? 20.502 3.913 -11.775 1.00 91.25 104 ALA A C 1
ATOM 844 O O . ALA A 1 104 ? 20.094 3.737 -10.624 1.00 91.25 104 ALA A O 1
ATOM 845 N N . ALA A 1 105 ? 19.821 3.492 -12.843 1.00 93.06 105 ALA A N 1
ATOM 846 C CA . ALA A 1 105 ? 18.564 2.764 -12.742 1.00 93.06 105 ALA A CA 1
ATOM 847 C C . ALA A 1 105 ? 18.730 1.410 -12.040 1.00 93.06 105 ALA A C 1
ATOM 849 O O . ALA A 1 105 ? 17.996 1.123 -11.094 1.00 93.06 105 ALA A O 1
ATOM 850 N N . ALA A 1 106 ? 19.734 0.620 -12.427 1.00 92.56 106 ALA A N 1
ATOM 851 C CA . ALA A 1 106 ? 20.025 -0.671 -11.812 1.00 92.56 106 ALA A CA 1
ATOM 852 C C . ALA A 1 106 ? 20.354 -0.536 -10.318 1.00 92.56 106 ALA A C 1
ATOM 854 O O . ALA A 1 106 ? 19.767 -1.237 -9.499 1.00 92.56 106 ALA A O 1
ATOM 855 N N . ILE A 1 107 ? 21.224 0.409 -9.943 1.00 93.69 107 ILE A N 1
ATOM 856 C CA . ILE A 1 107 ? 21.563 0.669 -8.536 1.00 93.69 107 ILE A CA 1
ATOM 857 C C . ILE A 1 107 ? 20.326 1.098 -7.748 1.00 93.69 107 ILE A C 1
ATOM 859 O O . ILE A 1 107 ? 20.139 0.642 -6.624 1.00 93.69 107 ILE A O 1
ATOM 863 N N . THR A 1 108 ? 19.456 1.932 -8.325 1.00 93.19 108 THR A N 1
ATOM 864 C CA . THR A 1 108 ? 18.206 2.318 -7.656 1.00 93.19 108 THR A CA 1
ATOM 865 C C . THR A 1 108 ? 17.330 1.105 -7.383 1.00 93.19 108 THR A C 1
ATOM 867 O O . THR A 1 108 ? 16.904 0.897 -6.248 1.00 93.19 108 THR A O 1
ATOM 870 N N . ILE A 1 109 ? 17.092 0.284 -8.407 1.00 93.31 109 ILE A N 1
ATOM 871 C CA . ILE A 1 109 ? 16.269 -0.921 -8.290 1.00 93.31 109 ILE A CA 1
ATOM 872 C C . ILE A 1 109 ? 16.866 -1.866 -7.244 1.00 93.31 109 ILE A C 1
ATOM 874 O O . ILE A 1 109 ? 16.134 -2.335 -6.378 1.00 93.31 109 ILE A O 1
ATOM 878 N N . LEU A 1 110 ? 18.183 -2.090 -7.250 1.00 93.38 110 LEU A N 1
ATOM 879 C CA . LEU A 1 110 ? 18.861 -2.941 -6.268 1.00 93.38 110 LEU A CA 1
ATOM 880 C C . LEU A 1 110 ? 18.739 -2.399 -4.840 1.00 93.38 110 LEU A C 1
ATOM 882 O O . LEU A 1 110 ? 18.388 -3.155 -3.936 1.00 93.38 110 LEU A O 1
ATOM 886 N N . LEU A 1 111 ? 18.979 -1.101 -4.631 1.00 92.50 111 LEU A N 1
ATOM 887 C CA . LEU A 1 111 ? 18.876 -0.471 -3.312 1.00 92.50 111 LEU A CA 1
ATOM 888 C C . LEU A 1 111 ? 17.463 -0.603 -2.740 1.00 92.50 111 LEU A C 1
ATOM 890 O O . LEU A 1 111 ? 17.300 -1.029 -1.600 1.00 92.50 111 LEU A O 1
ATOM 894 N N . TYR A 1 112 ? 16.439 -0.285 -3.532 1.00 91.75 112 TYR A N 1
ATOM 895 C CA . TYR A 1 112 ? 15.056 -0.357 -3.067 1.00 91.75 112 TYR A CA 1
ATOM 896 C C . TYR A 1 112 ? 14.521 -1.788 -2.996 1.00 91.75 112 TYR A C 1
ATOM 898 O O . TYR A 1 112 ? 13.684 -2.063 -2.140 1.00 91.75 112 TYR A O 1
ATOM 906 N N . THR A 1 113 ? 15.043 -2.716 -3.801 1.00 90.81 113 THR A N 1
ATOM 907 C CA . THR A 1 113 ? 14.784 -4.153 -3.632 1.00 90.81 113 THR A CA 1
ATOM 908 C C . THR A 1 113 ? 15.377 -4.645 -2.315 1.00 90.81 113 THR A C 1
ATOM 910 O O . THR A 1 113 ? 14.690 -5.322 -1.559 1.00 90.81 113 THR A O 1
ATOM 913 N N . TYR A 1 114 ? 16.611 -4.257 -1.980 1.00 90.81 114 TYR A N 1
ATOM 914 C CA . TYR A 1 114 ? 17.225 -4.587 -0.693 1.00 90.81 114 TYR A CA 1
ATOM 915 C C . TYR A 1 114 ? 16.441 -3.988 0.484 1.00 90.81 114 TYR A C 1
ATOM 917 O O . TYR A 1 114 ? 16.141 -4.695 1.448 1.00 90.81 114 TYR A O 1
ATOM 925 N N . SER A 1 115 ? 16.039 -2.715 0.393 1.00 88.56 115 SER A N 1
ATOM 926 C CA . SER A 1 115 ? 15.172 -2.084 1.395 1.00 88.56 115 SER A CA 1
ATOM 927 C C . SER A 1 115 ? 13.826 -2.797 1.524 1.00 88.56 115 SER A C 1
ATOM 929 O O . SER A 1 115 ? 13.365 -3.015 2.642 1.00 88.56 115 SER A O 1
ATOM 931 N N . PHE A 1 116 ? 13.227 -3.216 0.405 1.00 87.31 116 PHE A N 1
ATOM 932 C CA . PHE A 1 116 ? 12.004 -4.010 0.410 1.00 87.31 116 PHE A CA 1
ATOM 933 C C . PHE A 1 116 ? 12.228 -5.372 1.073 1.00 87.31 116 PHE A C 1
ATOM 935 O O . PHE A 1 116 ? 11.446 -5.748 1.926 1.00 87.31 116 PHE A O 1
ATOM 942 N N . ILE A 1 117 ? 13.312 -6.095 0.783 1.00 85.31 117 ILE A N 1
ATOM 943 C CA . ILE A 1 117 ? 13.608 -7.379 1.445 1.00 85.31 117 ILE A CA 1
ATOM 944 C C . ILE A 1 117 ? 13.776 -7.195 2.960 1.00 85.31 117 ILE A C 1
ATOM 946 O O . ILE A 1 117 ? 13.318 -8.033 3.735 1.00 85.31 117 ILE A O 1
ATOM 950 N N . LYS A 1 118 ? 14.395 -6.090 3.396 1.00 83.56 118 LYS A N 1
ATOM 951 C CA . LYS A 1 118 ? 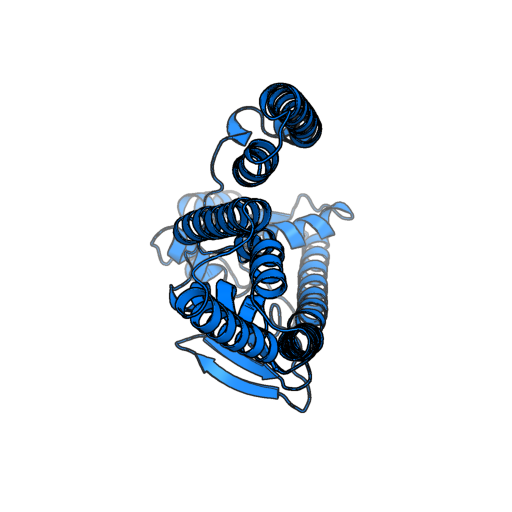14.535 -5.760 4.821 1.00 83.56 118 LYS A CA 1
ATOM 952 C C . LYS A 1 118 ? 13.208 -5.384 5.480 1.00 83.56 118 LYS A C 1
ATOM 954 O O . LYS A 1 118 ? 13.015 -5.706 6.647 1.00 83.56 118 LYS A O 1
ATOM 959 N N . ILE A 1 119 ? 12.306 -4.715 4.759 1.00 81.75 119 ILE A N 1
ATOM 960 C CA . ILE A 1 119 ? 11.000 -4.267 5.267 1.00 81.75 119 ILE A CA 1
ATOM 961 C C . ILE A 1 119 ? 9.910 -4.580 4.219 1.00 81.75 119 ILE A C 1
ATOM 963 O O . ILE A 1 119 ? 9.376 -3.675 3.571 1.00 81.75 119 ILE A O 1
ATOM 967 N N . PRO A 1 120 ? 9.524 -5.859 4.049 1.00 72.00 120 PRO A N 1
ATOM 968 C CA . PRO A 1 120 ? 8.745 -6.319 2.886 1.00 72.00 120 PRO A CA 1
ATOM 969 C C . PRO A 1 120 ? 7.259 -5.953 2.935 1.00 72.00 120 PRO A C 1
ATOM 971 O O . PRO A 1 120 ? 6.450 -6.417 2.136 1.00 72.00 120 PRO A O 1
ATOM 974 N N . GLN A 1 121 ? 6.872 -5.095 3.876 1.00 69.12 121 GLN A N 1
ATOM 975 C CA . GLN A 1 121 ? 5.477 -4.851 4.210 1.00 69.12 121 GLN A CA 1
ATOM 976 C C . GLN A 1 121 ? 4.853 -3.683 3.443 1.00 69.12 121 GLN A C 1
ATOM 978 O O . GLN A 1 121 ? 3.627 -3.653 3.273 1.00 69.12 121 GLN A O 1
ATOM 983 N N . LYS A 1 122 ? 5.673 -2.731 2.979 1.00 71.31 122 LYS A N 1
ATOM 984 C CA . LYS A 1 122 ? 5.213 -1.536 2.268 1.00 71.31 122 LYS A CA 1
ATOM 985 C C . LYS A 1 122 ? 5.562 -1.652 0.786 1.00 71.31 122 LYS A C 1
ATOM 987 O O . LYS A 1 122 ? 6.722 -1.538 0.404 1.00 71.31 122 LYS A O 1
ATOM 992 N N . SER A 1 123 ? 4.541 -1.773 -0.063 1.00 78.69 123 SER A N 1
ATOM 993 C CA . SER A 1 123 ? 4.683 -1.585 -1.518 1.00 78.69 123 SER A CA 1
ATOM 994 C C . SER A 1 123 ? 5.210 -0.188 -1.875 1.00 78.69 123 SER A C 1
ATOM 996 O O . SER A 1 123 ? 5.648 0.031 -2.997 1.00 78.69 123 SER A O 1
ATOM 998 N N . ALA A 1 124 ? 5.261 0.739 -0.911 1.00 84.00 124 ALA A N 1
ATOM 999 C CA . ALA A 1 124 ? 5.881 2.050 -1.051 1.00 84.00 124 ALA A CA 1
ATOM 1000 C C . ALA A 1 124 ? 7.333 2.004 -1.556 1.00 84.00 124 ALA A C 1
ATOM 1002 O O . ALA A 1 124 ? 7.765 2.964 -2.180 1.00 84.00 124 ALA A O 1
ATOM 1003 N N . PHE A 1 125 ? 8.081 0.911 -1.348 1.00 87.44 125 PHE A N 1
ATOM 1004 C CA . PHE A 1 125 ? 9.421 0.763 -1.933 1.00 87.44 125 PHE A CA 1
ATOM 1005 C C . PHE A 1 125 ? 9.397 0.548 -3.457 1.00 87.44 125 PHE A C 1
ATOM 1007 O O . PHE A 1 125 ? 10.398 0.805 -4.115 1.00 87.44 125 PHE A O 1
ATOM 1014 N N . VAL A 1 126 ? 8.265 0.145 -4.043 1.00 89.06 126 VAL A N 1
ATOM 1015 C CA . VAL A 1 126 ? 8.082 0.037 -5.502 1.00 89.06 126 VAL A CA 1
ATOM 1016 C C . VAL A 1 126 ? 7.941 1.409 -6.157 1.00 89.06 126 VAL A C 1
ATOM 1018 O O . VAL A 1 126 ? 8.444 1.599 -7.262 1.00 89.06 126 VAL A O 1
ATOM 1021 N N . ILE A 1 127 ? 7.343 2.387 -5.465 1.00 89.31 127 ILE A N 1
ATOM 1022 C CA . ILE A 1 127 ? 7.184 3.769 -5.954 1.00 89.31 127 ILE A CA 1
ATOM 1023 C C . ILE A 1 127 ? 8.517 4.328 -6.485 1.00 89.31 127 ILE A C 1
ATOM 1025 O O . ILE A 1 127 ? 8.581 4.670 -7.666 1.00 89.31 127 ILE A O 1
ATOM 1029 N N . PRO A 1 128 ? 9.607 4.365 -5.695 1.00 89.38 128 PRO A N 1
ATOM 1030 C CA . PRO A 1 128 ? 10.892 4.861 -6.165 1.00 89.38 128 PRO A CA 1
ATOM 1031 C C . PRO A 1 128 ? 11.569 3.970 -7.216 1.00 89.38 128 PRO A C 1
ATOM 1033 O O . PRO A 1 128 ? 12.378 4.479 -7.984 1.00 89.38 128 PRO A O 1
ATOM 1036 N N . MET A 1 129 ? 11.263 2.669 -7.281 1.00 91.81 129 MET A N 1
ATOM 1037 C CA . MET A 1 129 ? 11.793 1.775 -8.324 1.00 91.81 129 MET A CA 1
ATOM 1038 C C . MET A 1 129 ? 11.129 2.014 -9.683 1.00 91.81 129 MET A C 1
ATOM 1040 O O . MET A 1 129 ? 11.788 1.924 -10.720 1.00 91.81 129 MET A O 1
ATOM 1044 N N . SER A 1 130 ? 9.833 2.327 -9.679 1.00 91.44 130 SER A N 1
ATOM 1045 C CA . SER A 1 130 ? 9.003 2.397 -10.881 1.00 91.44 130 SER A CA 1
ATOM 1046 C C . SER A 1 130 ? 9.524 3.325 -11.993 1.00 91.44 130 SER A C 1
ATOM 1048 O O . SER A 1 130 ? 9.634 2.838 -13.124 1.00 91.44 130 SER A O 1
ATOM 1050 N N . PRO A 1 131 ? 9.946 4.588 -11.745 1.00 91.12 131 PRO A N 1
ATOM 1051 C CA . PRO A 1 131 ? 10.445 5.442 -12.822 1.00 91.12 131 PRO A CA 1
ATOM 1052 C C . PRO A 1 131 ? 11.737 4.900 -13.443 1.00 91.12 131 PRO A C 1
ATOM 1054 O O . PRO A 1 131 ? 11.936 5.019 -14.648 1.00 91.12 131 PRO A O 1
ATOM 1057 N N . TYR A 1 132 ? 12.600 4.256 -12.653 1.00 92.50 132 TYR A N 1
ATOM 1058 C CA . TYR A 1 132 ? 13.858 3.692 -13.146 1.00 92.50 132 TYR A CA 1
ATOM 1059 C C . TYR A 1 132 ? 13.648 2.407 -13.948 1.00 92.50 132 TYR A C 1
ATOM 1061 O O . TYR A 1 132 ? 14.366 2.174 -14.919 1.00 92.50 132 TYR A O 1
ATOM 1069 N N . ILE A 1 133 ? 12.636 1.607 -13.602 1.00 93.12 133 ILE A N 1
ATOM 1070 C CA . ILE A 1 133 ? 12.211 0.471 -14.428 1.00 93.12 133 ILE A CA 1
ATOM 1071 C C . ILE A 1 133 ? 11.727 0.979 -15.788 1.00 93.12 133 ILE A C 1
ATOM 1073 O O . ILE A 1 133 ? 12.220 0.523 -16.817 1.00 93.12 133 ILE A O 1
ATOM 1077 N N . ILE A 1 134 ? 10.826 1.968 -15.803 1.00 91.44 134 ILE A N 1
ATOM 1078 C CA . ILE A 1 134 ? 10.324 2.577 -17.046 1.00 91.44 134 ILE A CA 1
ATOM 1079 C C . ILE A 1 134 ? 11.484 3.134 -17.873 1.00 91.44 134 ILE A C 1
ATOM 1081 O O . ILE A 1 134 ? 11.546 2.918 -19.080 1.00 91.44 134 ILE A O 1
ATOM 1085 N N . LEU A 1 135 ? 12.446 3.790 -17.229 1.00 91.38 135 LEU A N 1
ATOM 1086 C CA . LEU A 1 135 ? 13.606 4.353 -17.899 1.00 91.38 135 LEU A CA 1
ATOM 1087 C C . LEU A 1 135 ? 14.473 3.284 -18.587 1.00 91.38 135 LEU A C 1
ATOM 1089 O O . LEU A 1 135 ? 14.902 3.484 -19.725 1.00 91.38 135 LEU A O 1
ATOM 1093 N N . ILE A 1 136 ? 14.694 2.132 -17.943 1.00 92.12 136 ILE A N 1
ATOM 1094 C CA . ILE A 1 136 ? 15.380 0.991 -18.571 1.00 92.12 136 ILE A CA 1
ATOM 1095 C C . ILE A 1 136 ? 14.609 0.537 -19.815 1.00 92.12 136 ILE A C 1
ATOM 1097 O O . ILE A 1 136 ? 15.213 0.334 -20.871 1.00 92.12 136 ILE A O 1
ATOM 1101 N N . LEU A 1 137 ? 13.280 0.430 -19.715 1.00 92.81 137 LEU A N 1
ATOM 1102 C CA . LEU A 1 137 ? 12.433 0.037 -20.841 1.00 92.81 137 LEU A CA 1
ATOM 1103 C C . LEU A 1 137 ? 12.506 1.049 -21.989 1.00 92.81 137 LEU A C 1
ATOM 1105 O O . LEU A 1 137 ? 12.602 0.630 -23.135 1.00 92.81 137 LEU A O 1
ATOM 1109 N N . VAL A 1 138 ? 12.534 2.354 -21.713 1.00 91.50 138 VAL A N 1
ATOM 1110 C CA . VAL A 1 138 ? 12.660 3.404 -22.742 1.00 91.50 138 VAL A CA 1
ATOM 1111 C C . VAL A 1 138 ? 13.991 3.305 -23.493 1.00 91.50 138 VAL A C 1
ATOM 1113 O O . VAL A 1 138 ? 14.020 3.414 -24.716 1.00 91.50 138 VAL A O 1
ATOM 1116 N N . VAL A 1 139 ? 15.099 3.064 -22.787 1.00 90.94 139 VAL A N 1
ATOM 1117 C CA . VAL A 1 139 ? 16.433 2.960 -23.407 1.00 90.94 139 VAL A CA 1
ATOM 1118 C C . VAL A 1 139 ? 16.580 1.663 -24.219 1.00 90.94 139 VAL A C 1
ATOM 1120 O O . VAL A 1 139 ? 17.242 1.622 -25.267 1.00 90.94 139 VAL A O 1
ATOM 1123 N N . LEU A 1 140 ? 15.983 0.566 -23.746 1.00 91.31 140 LEU A N 1
ATOM 1124 C CA . LEU A 1 140 ? 16.215 -0.762 -24.311 1.00 91.31 140 LEU A CA 1
ATOM 1125 C C . LEU A 1 140 ? 15.111 -1.231 -25.270 1.00 91.31 140 LEU A C 1
ATOM 1127 O O . LEU A 1 140 ? 15.422 -1.898 -26.252 1.00 91.31 140 LEU A O 1
ATOM 1131 N N . CYS A 1 141 ? 13.851 -0.861 -25.101 1.00 91.88 141 CYS A N 1
ATOM 1132 C CA . CYS A 1 141 ? 12.785 -1.310 -25.999 1.00 91.88 141 CYS A CA 1
ATOM 1133 C C . CYS A 1 141 ? 12.745 -0.511 -27.313 1.00 91.88 141 CYS A C 1
ATOM 1135 O O . CYS A 1 141 ? 13.214 0.621 -27.409 1.00 91.88 141 CYS A O 1
ATOM 1137 N N . LYS A 1 142 ? 12.183 -1.118 -28.365 1.00 92.88 142 LYS A N 1
ATOM 1138 C CA . LYS A 1 142 ? 11.825 -0.418 -29.610 1.00 92.88 142 LYS A CA 1
ATOM 1139 C C . LYS A 1 142 ? 10.543 0.387 -29.402 1.00 92.88 142 LYS A C 1
ATOM 1141 O O . LYS A 1 142 ? 9.701 -0.000 -28.599 1.00 92.88 142 LYS A O 1
ATOM 1146 N N . GLU A 1 143 ? 10.321 1.413 -30.218 1.00 93.62 143 GLU A N 1
ATOM 1147 C CA . GLU A 1 143 ? 9.135 2.279 -30.129 1.00 93.62 143 GLU A CA 1
ATOM 1148 C C . GLU A 1 143 ? 7.806 1.499 -30.109 1.00 93.62 143 GLU A C 1
ATOM 1150 O O . GLU A 1 143 ? 6.970 1.717 -29.236 1.00 93.62 143 GLU A O 1
ATOM 1155 N N . LYS A 1 144 ? 7.628 0.527 -31.018 1.00 95.38 144 LYS A N 1
ATOM 1156 C CA . LYS A 1 144 ? 6.419 -0.318 -31.047 1.00 95.38 144 LYS A CA 1
ATOM 1157 C C . LYS A 1 144 ? 6.229 -1.104 -29.745 1.00 95.38 144 LYS A C 1
ATOM 1159 O O . LYS A 1 144 ? 5.111 -1.205 -29.260 1.00 95.38 144 LYS A O 1
ATOM 1164 N N . GLN A 1 145 ? 7.310 -1.650 -29.185 1.00 95.44 145 GLN A N 1
ATOM 1165 C CA . GLN A 1 145 ? 7.264 -2.397 -27.923 1.00 95.44 145 GLN A CA 1
ATOM 1166 C C . GLN A 1 145 ? 6.895 -1.468 -26.766 1.00 95.44 145 GLN A C 1
ATOM 1168 O O . GLN A 1 145 ? 6.044 -1.814 -25.957 1.00 95.44 145 GLN A O 1
ATOM 1173 N N . LEU A 1 146 ? 7.491 -0.275 -26.730 1.00 95.19 146 LEU A N 1
ATOM 1174 C CA . LEU A 1 146 ? 7.226 0.720 -25.700 1.00 95.19 146 LEU A CA 1
ATOM 1175 C C . LEU A 1 146 ? 5.763 1.180 -25.727 1.00 95.19 146 LEU A C 1
ATOM 1177 O O . LEU A 1 146 ? 5.124 1.174 -24.685 1.00 95.19 146 LEU A O 1
ATOM 1181 N N . LYS A 1 147 ? 5.198 1.473 -26.909 1.00 96.19 147 LYS A N 1
ATOM 1182 C CA . LYS A 1 147 ? 3.774 1.830 -27.065 1.00 96.19 147 LYS A CA 1
ATOM 1183 C C . LYS A 1 147 ? 2.843 0.770 -26.465 1.00 96.19 147 LYS A C 1
ATOM 1185 O O . LYS A 1 147 ? 1.936 1.109 -25.711 1.00 96.19 147 LYS A O 1
ATOM 1190 N N . TRP A 1 148 ? 3.099 -0.508 -26.758 1.00 96.44 148 TRP A N 1
ATOM 1191 C CA . TRP A 1 148 ? 2.335 -1.625 -26.193 1.00 96.44 148 TRP A CA 1
ATOM 1192 C C . TRP A 1 148 ? 2.483 -1.736 -24.674 1.00 96.44 148 TRP A C 1
ATOM 1194 O O . TRP A 1 148 ? 1.481 -1.845 -23.972 1.00 96.44 148 TRP A O 1
ATOM 1204 N N . ILE A 1 149 ? 3.715 -1.672 -24.161 1.00 96.00 149 ILE A N 1
ATOM 1205 C CA . ILE A 1 149 ? 3.998 -1.736 -22.719 1.00 96.00 149 ILE A CA 1
ATOM 1206 C C . ILE A 1 149 ? 3.296 -0.592 -21.984 1.00 96.00 149 ILE A C 1
ATOM 1208 O O . ILE A 1 149 ? 2.623 -0.829 -20.985 1.00 96.00 149 ILE A O 1
ATOM 1212 N N . THR A 1 150 ? 3.415 0.639 -22.485 1.00 94.88 150 THR A N 1
ATOM 1213 C CA . THR A 1 150 ? 2.788 1.820 -21.887 1.00 94.88 150 THR A CA 1
ATOM 1214 C C . THR A 1 150 ? 1.268 1.699 -21.878 1.00 94.88 150 THR A C 1
ATOM 1216 O O . THR A 1 150 ? 0.652 1.951 -20.848 1.00 94.88 150 THR A O 1
ATOM 1219 N N . MET A 1 151 ? 0.660 1.261 -22.984 1.00 96.31 151 MET A N 1
ATOM 1220 C CA . MET A 1 151 ? -0.785 1.033 -23.046 1.00 96.31 151 MET A CA 1
ATOM 1221 C C . MET A 1 151 ? -1.239 -0.007 -22.014 1.00 96.31 151 MET A C 1
ATOM 1223 O O . MET A 1 151 ? -2.188 0.249 -21.280 1.00 96.31 151 MET A O 1
ATOM 1227 N N . LEU A 1 152 ? -0.539 -1.140 -21.895 1.00 96.62 152 LEU A N 1
ATOM 1228 C CA . LEU A 1 152 ? -0.858 -2.152 -20.884 1.00 96.62 152 LEU A CA 1
ATOM 1229 C C . LEU A 1 152 ? -0.682 -1.630 -19.454 1.00 96.62 152 LEU A C 1
ATOM 1231 O O . LEU A 1 152 ? -1.512 -1.934 -18.605 1.00 96.62 152 LEU A O 1
ATOM 1235 N N . MET A 1 153 ? 0.354 -0.832 -19.179 1.00 94.62 153 MET A N 1
ATOM 1236 C CA . MET A 1 153 ? 0.549 -0.214 -17.862 1.00 94.62 153 MET A CA 1
ATOM 1237 C C . MET A 1 153 ? -0.583 0.752 -17.503 1.00 94.62 153 MET A C 1
ATOM 1239 O O . MET A 1 153 ? -1.066 0.706 -16.376 1.00 94.62 153 MET A O 1
ATOM 1243 N N . ILE A 1 154 ? -1.037 1.575 -18.454 1.00 95.50 154 ILE A N 1
ATOM 1244 C CA . ILE A 1 154 ? -2.172 2.488 -18.251 1.00 95.50 154 ILE A CA 1
ATOM 1245 C C . ILE A 1 154 ? -3.456 1.694 -18.005 1.00 95.50 154 ILE A C 1
ATOM 1247 O O . ILE A 1 154 ? -4.162 1.959 -17.037 1.00 95.50 154 ILE A O 1
ATOM 1251 N N . LEU A 1 155 ? -3.749 0.695 -18.844 1.00 96.44 155 LEU A N 1
ATOM 1252 C CA . LEU A 1 155 ? -4.931 -0.156 -18.674 1.00 96.44 155 LEU A CA 1
ATOM 1253 C C . LEU A 1 155 ? -4.908 -0.891 -17.331 1.00 96.44 155 LEU A C 1
ATOM 1255 O O . LEU A 1 155 ? -5.940 -1.021 -16.680 1.00 96.44 155 LEU A O 1
ATOM 1259 N N . SER A 1 156 ? -3.726 -1.310 -16.881 1.00 96.00 156 SER A N 1
ATOM 1260 C CA . SER A 1 156 ? -3.559 -1.990 -15.600 1.00 96.00 156 SER A CA 1
ATOM 1261 C C . SER A 1 156 ? -4.061 -1.178 -14.415 1.00 96.00 156 SER A C 1
ATOM 1263 O O . SER A 1 156 ? -4.550 -1.761 -13.458 1.00 96.00 156 SER A O 1
ATOM 1265 N N . CYS A 1 157 ? -3.979 0.157 -14.466 1.00 94.69 157 CYS A N 1
ATOM 1266 C CA . CYS A 1 157 ? -4.482 1.020 -13.398 1.00 94.69 157 CYS A CA 1
ATOM 1267 C C . CYS A 1 157 ? -5.983 0.823 -13.134 1.00 94.69 157 CYS A C 1
ATOM 1269 O O . CYS A 1 157 ? -6.422 1.026 -12.001 1.00 94.69 157 CYS A O 1
ATOM 1271 N N . PHE A 1 158 ? -6.743 0.409 -14.152 1.00 96.31 158 PHE A N 1
ATOM 1272 C CA . PHE A 1 158 ? -8.207 0.405 -14.147 1.00 96.31 158 PHE A CA 1
ATOM 1273 C C . PHE A 1 158 ? -8.838 -0.980 -14.318 1.00 96.31 158 PHE A C 1
ATOM 1275 O O . PHE A 1 158 ? -10.013 -1.127 -14.006 1.00 96.31 158 PHE A O 1
ATOM 1282 N N . PHE A 1 159 ? -8.089 -1.992 -14.766 1.00 96.69 159 PHE A N 1
ATOM 1283 C CA . PHE A 1 159 ? -8.649 -3.302 -15.115 1.00 96.69 159 PHE A CA 1
ATOM 1284 C C . PHE A 1 159 ? -7.831 -4.474 -14.563 1.00 96.69 159 PHE A C 1
ATOM 1286 O O . PHE A 1 159 ? -6.613 -4.373 -14.391 1.00 96.69 159 PHE A O 1
ATOM 1293 N N . ALA A 1 160 ? -8.500 -5.618 -14.388 1.00 95.31 160 ALA A N 1
ATOM 1294 C CA . ALA A 1 160 ? -7.907 -6.911 -14.036 1.00 95.31 160 ALA A CA 1
ATOM 1295 C C . ALA A 1 160 ? -7.021 -6.872 -12.771 1.00 95.31 160 ALA A C 1
ATOM 1297 O O . ALA A 1 160 ? -5.847 -7.262 -12.779 1.00 95.31 160 ALA A O 1
ATOM 1298 N N . GLY A 1 161 ? -7.588 -6.378 -11.675 1.00 93.12 161 GLY A N 1
ATOM 1299 C CA . GLY A 1 161 ? -6.977 -6.313 -10.355 1.00 93.12 161 GLY A CA 1
ATOM 1300 C C . GLY A 1 161 ? -7.287 -7.542 -9.502 1.00 93.12 161 GLY A C 1
ATOM 1301 O O . GLY A 1 161 ? -8.279 -8.236 -9.702 1.00 93.12 161 GLY A O 1
ATOM 1302 N N . ILE A 1 162 ? -6.429 -7.801 -8.515 1.00 93.00 162 ILE A N 1
ATOM 1303 C CA . ILE A 1 162 ? -6.712 -8.737 -7.421 1.00 93.00 162 ILE A CA 1
ATOM 1304 C C . ILE A 1 162 ? -6.900 -7.899 -6.163 1.00 93.00 162 ILE A C 1
ATOM 1306 O O . ILE A 1 162 ? -6.139 -6.964 -5.919 1.00 93.00 162 ILE A O 1
ATOM 1310 N N . GLN A 1 163 ? -7.915 -8.199 -5.368 1.00 91.19 163 GLN A N 1
ATOM 1311 C CA . GLN A 1 163 ? -8.236 -7.431 -4.173 1.00 91.19 163 GLN A CA 1
ATOM 1312 C C . GLN A 1 163 ? -8.572 -8.346 -3.009 1.00 91.19 163 GLN A C 1
ATOM 1314 O O . GLN A 1 163 ? -8.825 -9.533 -3.183 1.00 91.19 163 GLN A O 1
ATOM 1319 N N . LEU A 1 164 ? -8.498 -7.792 -1.804 1.00 89.44 164 LEU A N 1
ATOM 1320 C CA . LEU A 1 164 ? -8.895 -8.506 -0.601 1.00 89.44 164 LEU A CA 1
ATOM 1321 C C . LEU A 1 164 ? -10.421 -8.575 -0.543 1.00 89.44 164 LEU A C 1
ATOM 1323 O O . LEU A 1 164 ? -11.065 -7.532 -0.652 1.00 89.44 164 LEU A O 1
ATOM 1327 N N . ASP A 1 165 ? -10.957 -9.772 -0.330 1.00 89.31 165 ASP A N 1
ATOM 1328 C CA . ASP A 1 165 ? -12.389 -9.982 -0.136 1.00 89.31 165 ASP A CA 1
ATOM 1329 C C . ASP A 1 165 ? -12.739 -9.744 1.335 1.00 89.31 165 ASP A C 1
ATOM 1331 O O . ASP A 1 165 ? -12.663 -10.639 2.179 1.00 89.31 165 ASP A O 1
ATOM 1335 N N . ASP A 1 166 ? -12.993 -8.481 1.667 1.00 88.94 166 ASP A N 1
ATOM 1336 C CA . ASP A 1 166 ? -13.277 -8.043 3.026 1.00 88.94 166 ASP A CA 1
ATOM 1337 C C . ASP A 1 166 ? -14.204 -6.829 2.995 1.00 88.94 166 ASP A C 1
ATOM 1339 O O . ASP A 1 166 ? -13.903 -5.823 2.353 1.00 88.94 166 ASP A O 1
ATOM 1343 N N . LYS A 1 167 ? -15.329 -6.906 3.709 1.00 86.94 167 LYS A N 1
ATOM 1344 C CA . LYS A 1 167 ? -16.356 -5.857 3.687 1.00 86.94 167 LYS A CA 1
ATOM 1345 C C . LYS A 1 167 ? -15.861 -4.510 4.225 1.00 86.94 167 LYS A C 1
ATOM 1347 O O . LYS A 1 167 ? -16.326 -3.470 3.773 1.00 86.94 167 LYS A O 1
ATOM 1352 N N . LEU A 1 168 ? -14.934 -4.518 5.184 1.00 87.94 168 LEU A N 1
ATOM 1353 C CA . LEU A 1 168 ? -14.513 -3.319 5.915 1.00 87.94 168 LEU A CA 1
ATOM 1354 C C . LEU A 1 168 ? -13.246 -2.696 5.320 1.00 87.94 168 LEU A C 1
ATOM 1356 O O . LEU A 1 168 ? -13.092 -1.476 5.289 1.00 87.94 168 LEU A O 1
ATOM 1360 N N . ARG A 1 169 ? -12.308 -3.532 4.859 1.00 86.31 169 ARG A N 1
ATOM 1361 C CA . ARG A 1 169 ? -10.983 -3.098 4.364 1.00 86.31 169 ARG A CA 1
ATOM 1362 C C . ARG A 1 169 ? -10.669 -3.530 2.932 1.00 86.31 169 ARG A C 1
ATOM 1364 O O . ARG A 1 169 ? -9.576 -3.218 2.448 1.00 86.31 169 ARG A O 1
ATOM 1371 N N . GLY A 1 170 ? -11.553 -4.280 2.289 1.00 90.25 170 GLY A N 1
ATOM 1372 C CA . GLY A 1 170 ? -11.468 -4.665 0.885 1.00 90.25 170 GLY A CA 1
ATOM 1373 C C . GLY A 1 170 ? -12.138 -3.642 -0.028 1.00 90.25 170 GLY A C 1
ATOM 1374 O O . GLY A 1 170 ? -12.825 -2.723 0.423 1.00 90.25 170 GLY A O 1
ATOM 1375 N N . SER A 1 171 ? -11.898 -3.781 -1.328 1.00 92.94 171 SER A N 1
ATOM 1376 C CA . SER A 1 171 ? -12.637 -3.036 -2.348 1.00 92.94 171 SER A CA 1
ATOM 1377 C C . SER A 1 171 ? -13.986 -3.698 -2.596 1.00 92.94 171 SER A C 1
ATOM 1379 O O . SER A 1 171 ? -14.088 -4.923 -2.557 1.00 92.94 171 SER A O 1
ATOM 1381 N N . THR A 1 172 ? -14.997 -2.907 -2.932 1.00 93.56 172 THR A N 1
ATOM 1382 C CA . THR A 1 172 ? -16.314 -3.429 -3.292 1.00 93.56 172 THR A CA 1
ATOM 1383 C C . THR A 1 172 ? -16.229 -4.169 -4.632 1.00 93.56 172 THR A C 1
ATOM 1385 O O . THR A 1 172 ? -15.844 -3.546 -5.626 1.00 93.56 172 THR A O 1
ATOM 1388 N N . PRO A 1 173 ? -16.571 -5.468 -4.692 1.00 92.94 173 PRO A N 1
ATOM 1389 C CA . PRO A 1 173 ? -16.489 -6.250 -5.923 1.00 92.94 173 PRO A CA 1
ATOM 1390 C C . PRO A 1 173 ? -17.483 -5.756 -6.983 1.00 92.94 173 PRO A C 1
ATOM 1392 O O . PRO A 1 173 ? -18.606 -5.365 -6.658 1.00 92.94 173 PRO A O 1
ATOM 1395 N N . THR A 1 174 ? -17.101 -5.796 -8.264 1.00 94.50 174 THR A N 1
ATOM 1396 C CA . THR A 1 174 ? -18.035 -5.561 -9.379 1.00 94.50 174 THR A CA 1
ATOM 1397 C C . THR A 1 174 ? -18.791 -6.829 -9.772 1.00 94.50 174 THR A C 1
ATOM 1399 O O . THR A 1 174 ? -18.502 -7.932 -9.309 1.00 94.50 174 THR A O 1
ATOM 1402 N N . PHE A 1 175 ? -19.735 -6.692 -10.705 1.00 95.38 175 PHE A N 1
ATOM 1403 C CA . PHE A 1 175 ? -20.430 -7.828 -11.315 1.00 95.38 175 PHE A CA 1
ATOM 1404 C C . PHE A 1 175 ? -19.500 -8.781 -12.087 1.00 95.38 175 PHE A C 1
ATOM 1406 O O . PHE A 1 175 ? -19.886 -9.911 -12.365 1.00 95.38 175 PHE A O 1
ATOM 1413 N N . ALA A 1 176 ? -18.295 -8.331 -12.454 1.00 95.69 176 ALA A N 1
ATOM 1414 C CA . ALA A 1 176 ? -17.291 -9.121 -13.164 1.00 95.69 176 ALA A CA 1
ATOM 1415 C C . ALA A 1 176 ? -16.175 -9.616 -12.225 1.00 95.69 176 ALA A C 1
ATOM 1417 O O . ALA A 1 176 ? -15.045 -9.855 -12.664 1.00 95.69 176 ALA A O 1
ATOM 1418 N N . SER A 1 177 ? -16.480 -9.727 -10.932 1.00 95.75 177 SER A N 1
ATOM 1419 C CA . SER A 1 177 ? -15.564 -10.251 -9.927 1.00 95.75 177 SER A CA 1
ATOM 1420 C C . SER A 1 177 ? -15.715 -11.764 -9.760 1.00 95.75 177 SER A C 1
ATOM 1422 O O . SER A 1 177 ? -16.806 -12.326 -9.844 1.00 95.75 177 SER A O 1
ATOM 1424 N N . VAL A 1 178 ? -14.590 -12.433 -9.526 1.00 95.94 178 VAL A N 1
ATOM 1425 C CA . VAL A 1 178 ? -14.512 -13.868 -9.258 1.00 95.94 178 VAL A CA 1
ATOM 1426 C C . VAL A 1 178 ? -13.794 -14.055 -7.922 1.00 95.94 178 VAL A C 1
ATOM 1428 O O . VAL A 1 178 ? -12.602 -13.737 -7.833 1.00 95.94 178 VAL A O 1
ATOM 1431 N N . PRO A 1 179 ? -14.483 -14.535 -6.871 1.00 95.00 179 PRO A N 1
ATOM 1432 C CA . PRO A 1 179 ? -13.859 -14.813 -5.586 1.00 95.00 179 PRO A CA 1
ATOM 1433 C C . PRO A 1 179 ? -13.024 -16.093 -5.656 1.00 95.00 179 PRO A C 1
ATOM 1435 O O . PRO A 1 179 ? -13.387 -17.066 -6.316 1.00 95.00 179 PRO A O 1
ATOM 1438 N N . PHE A 1 180 ? -11.895 -16.096 -4.958 1.00 93.00 180 PHE A N 1
ATOM 1439 C CA . PHE A 1 180 ? -11.033 -17.258 -4.790 1.00 93.00 180 PHE A CA 1
ATOM 1440 C C . PHE A 1 180 ? -10.199 -17.128 -3.509 1.00 93.00 180 PHE A C 1
ATOM 1442 O O . PHE A 1 180 ? -10.151 -16.079 -2.869 1.00 93.00 180 PHE A O 1
ATOM 1449 N N . GLN A 1 181 ? -9.531 -18.206 -3.109 1.00 90.88 181 GLN A N 1
ATOM 1450 C CA . GLN A 1 181 ? -8.761 -18.242 -1.868 1.00 90.88 181 GLN A CA 1
ATOM 1451 C C . GLN A 1 181 ? -7.268 -18.423 -2.163 1.00 90.88 181 GLN A C 1
ATOM 1453 O O . GLN A 1 181 ? -6.878 -19.312 -2.919 1.00 90.88 181 GLN A O 1
ATOM 1458 N N . ILE A 1 182 ? -6.418 -17.589 -1.554 1.00 84.44 182 ILE A N 1
ATOM 1459 C CA . ILE A 1 182 ? -4.957 -17.748 -1.564 1.00 84.44 182 ILE A CA 1
ATOM 1460 C C . ILE A 1 182 ? -4.501 -18.027 -0.129 1.00 84.44 182 ILE A C 1
ATOM 1462 O O . ILE A 1 182 ? -4.469 -17.129 0.717 1.00 84.44 182 ILE A O 1
ATOM 1466 N N . GLY A 1 183 ? -4.124 -19.275 0.156 1.00 82.81 183 GLY A N 1
ATOM 1467 C CA . GLY A 1 183 ? -3.825 -19.705 1.525 1.00 82.81 183 GLY A CA 1
ATOM 1468 C C . GLY A 1 183 ? -5.064 -19.563 2.412 1.00 82.81 183 GLY A C 1
ATOM 1469 O O . GLY A 1 183 ? -6.106 -20.111 2.084 1.00 82.81 183 GLY A O 1
ATOM 1470 N N . ASN A 1 184 ? -4.972 -18.780 3.490 1.00 82.06 184 ASN A N 1
ATOM 1471 C CA . ASN A 1 184 ? -6.104 -18.497 4.387 1.00 82.06 184 ASN A CA 1
ATOM 1472 C C . ASN A 1 184 ? -6.783 -17.148 4.092 1.00 82.06 184 ASN A C 1
ATOM 1474 O O . ASN A 1 184 ? -7.548 -16.650 4.911 1.00 82.06 184 ASN A O 1
ATOM 1478 N N . THR A 1 185 ? -6.455 -16.496 2.975 1.00 83.88 185 THR A N 1
ATOM 1479 C CA . THR A 1 185 ? -6.974 -15.167 2.635 1.00 83.88 185 THR A CA 1
ATOM 1480 C C . THR A 1 185 ? -7.927 -15.262 1.452 1.00 83.88 185 THR A C 1
ATOM 1482 O O . THR A 1 185 ? -7.528 -15.705 0.374 1.00 83.88 185 THR A O 1
ATOM 1485 N N . ASN A 1 186 ? -9.165 -14.810 1.651 1.00 90.81 186 ASN A N 1
ATOM 1486 C CA . ASN A 1 186 ? -10.137 -14.656 0.575 1.00 90.81 186 ASN A CA 1
ATOM 1487 C C . ASN A 1 186 ? -9.796 -13.408 -0.239 1.00 90.81 186 ASN A C 1
ATOM 1489 O O . ASN A 1 186 ? -9.505 -12.340 0.306 1.00 90.81 186 ASN A O 1
ATOM 1493 N N . VAL A 1 187 ? -9.777 -13.563 -1.553 1.00 92.19 187 VAL A N 1
ATOM 1494 C CA . VAL A 1 187 ? -9.443 -12.509 -2.504 1.00 92.19 187 VAL A CA 1
ATOM 1495 C C . VAL A 1 187 ? -10.403 -12.560 -3.683 1.00 92.19 187 VAL A C 1
ATOM 1497 O O . VAL A 1 187 ? -10.951 -13.605 -4.019 1.00 92.19 187 VAL A O 1
ATOM 1500 N N . THR A 1 188 ? -10.583 -11.434 -4.352 1.00 94.06 188 THR A N 1
ATOM 1501 C CA . THR A 1 188 ? -11.390 -11.338 -5.567 1.00 94.06 188 THR A CA 1
ATOM 1502 C C . THR A 1 188 ? -10.515 -10.915 -6.730 1.00 94.06 188 THR A C 1
ATOM 1504 O O . THR A 1 188 ? -9.745 -9.960 -6.625 1.00 94.06 188 THR A O 1
ATOM 1507 N N . PHE A 1 189 ? -10.634 -11.607 -7.857 1.00 95.19 189 PHE A N 1
ATOM 1508 C CA . PHE A 1 189 ? -10.126 -11.117 -9.132 1.00 95.19 189 PHE A CA 1
ATOM 1509 C C . PHE A 1 189 ? -11.247 -10.325 -9.788 1.00 95.19 189 PHE A C 1
ATOM 1511 O O . PHE A 1 189 ? -12.338 -10.857 -9.955 1.00 95.19 189 PHE A O 1
ATOM 1518 N N . ASP A 1 190 ? -10.998 -9.072 -10.145 1.00 95.50 190 ASP A N 1
ATOM 1519 C CA . ASP A 1 190 ? -12.000 -8.198 -10.742 1.00 95.50 190 ASP A CA 1
ATOM 1520 C C . ASP A 1 190 ? -11.513 -7.697 -12.100 1.00 95.50 190 ASP A C 1
ATOM 1522 O O . ASP A 1 190 ? -10.500 -7.003 -12.203 1.00 95.50 190 ASP A O 1
ATOM 1526 N N . LEU A 1 191 ? -12.230 -8.066 -13.163 1.00 96.19 191 LEU A N 1
ATOM 1527 C CA . LEU A 1 191 ? -11.865 -7.665 -14.519 1.00 96.19 191 LEU A CA 1
ATOM 1528 C C . LEU A 1 191 ? -12.042 -6.154 -14.744 1.00 96.19 191 LEU A C 1
ATOM 1530 O O . LEU A 1 191 ? -11.293 -5.563 -15.521 1.00 96.19 191 LEU A O 1
ATOM 1534 N N . LEU A 1 192 ? -13.003 -5.536 -14.058 1.00 96.38 192 LEU A N 1
ATOM 1535 C CA . LEU A 1 192 ? -13.423 -4.146 -14.248 1.00 96.38 192 LEU A CA 1
ATOM 1536 C C . LEU A 1 192 ? -12.836 -3.183 -13.217 1.00 96.38 192 LEU A C 1
ATOM 1538 O O . LEU A 1 192 ? -13.119 -1.987 -13.279 1.00 96.38 192 LEU A O 1
ATOM 1542 N N . GLN A 1 193 ? -12.019 -3.682 -12.291 1.00 94.94 193 GLN A N 1
ATOM 1543 C CA . GLN A 1 193 ? -11.263 -2.846 -11.371 1.00 94.94 193 GLN A CA 1
ATOM 1544 C C . GLN A 1 193 ? -9.775 -3.144 -11.441 1.00 94.94 193 GLN A C 1
ATOM 1546 O O . GLN A 1 193 ? -9.350 -4.292 -11.412 1.00 94.94 193 GLN A O 1
ATOM 1551 N N . GLY A 1 194 ? -8.972 -2.087 -11.463 1.00 94.38 194 GLY A N 1
ATOM 1552 C CA . GLY A 1 194 ? -7.524 -2.136 -11.306 1.00 94.38 194 GLY A CA 1
ATOM 1553 C C . GLY A 1 194 ? -7.104 -1.540 -9.963 1.00 94.38 194 GLY A C 1
ATOM 1554 O O . GLY A 1 194 ? -7.953 -1.192 -9.139 1.00 94.38 194 GLY A O 1
ATOM 1555 N N . PRO A 1 195 ? -5.794 -1.388 -9.710 1.00 92.19 195 PRO A N 1
ATOM 1556 C CA . PRO A 1 195 ? -5.284 -0.851 -8.456 1.00 92.19 195 PRO A CA 1
ATOM 1557 C C . PRO A 1 195 ? -5.836 0.532 -8.094 1.00 92.19 195 PRO A C 1
ATOM 1559 O O . PRO A 1 195 ? -6.047 0.784 -6.916 1.00 92.19 195 PRO A O 1
ATOM 1562 N N . VAL A 1 196 ? -6.093 1.417 -9.067 1.00 93.69 196 VAL A N 1
ATOM 1563 C CA . VAL A 1 196 ? -6.574 2.782 -8.783 1.00 93.69 196 VAL A CA 1
ATOM 1564 C C . VAL A 1 196 ? -8.033 2.771 -8.339 1.00 93.69 196 VAL A C 1
ATOM 1566 O O . VAL A 1 196 ? -8.356 3.299 -7.279 1.00 93.69 196 VAL A O 1
ATOM 1569 N N . THR A 1 197 ? -8.914 2.151 -9.123 1.00 94.75 197 THR A N 1
ATOM 1570 C CA . THR A 1 197 ? -10.356 2.110 -8.828 1.00 94.75 197 THR A CA 1
ATOM 1571 C C . THR A 1 197 ? -10.651 1.299 -7.573 1.00 94.75 197 THR A C 1
ATOM 1573 O O . THR A 1 197 ? -11.505 1.670 -6.773 1.00 94.75 197 THR A O 1
ATOM 1576 N N . ALA A 1 198 ? -9.911 0.212 -7.368 1.00 93.62 198 ALA A N 1
ATOM 1577 C CA . ALA A 1 198 ? -10.057 -0.591 -6.171 1.00 93.62 198 ALA A CA 1
ATOM 1578 C C . ALA A 1 198 ? -9.497 0.102 -4.922 1.00 93.62 198 ALA A C 1
ATOM 1580 O O . ALA A 1 198 ? -10.094 -0.037 -3.857 1.00 93.62 198 ALA A O 1
ATOM 1581 N N . ASP A 1 199 ? -8.389 0.858 -5.019 1.00 93.00 199 ASP A N 1
ATOM 1582 C CA . ASP A 1 199 ? -7.892 1.655 -3.885 1.00 93.00 199 ASP A CA 1
ATOM 1583 C C . ASP A 1 199 ? -8.900 2.733 -3.482 1.00 93.00 199 ASP A C 1
ATOM 1585 O O . ASP A 1 199 ? -9.126 2.920 -2.289 1.00 93.00 199 ASP A O 1
ATOM 1589 N N . ASP A 1 200 ? -9.550 3.383 -4.451 1.00 94.94 200 ASP A N 1
ATOM 1590 C CA . ASP A 1 200 ? -10.601 4.368 -4.182 1.00 94.94 200 ASP A CA 1
ATOM 1591 C C . ASP A 1 200 ? -11.790 3.742 -3.435 1.00 94.94 200 ASP A C 1
ATOM 1593 O O . ASP A 1 200 ? -12.126 4.165 -2.327 1.00 94.94 200 ASP A O 1
ATOM 1597 N N . SER A 1 201 ? -12.360 2.654 -3.968 1.00 94.94 201 SER A N 1
ATOM 1598 C CA . SER A 1 201 ? -13.460 1.932 -3.312 1.00 94.94 201 SER A CA 1
ATOM 1599 C C . SER A 1 201 ? -13.075 1.438 -1.914 1.00 94.94 201 SER A C 1
ATOM 1601 O O . SER A 1 201 ? -13.798 1.666 -0.943 1.00 94.94 201 SER A O 1
ATOM 1603 N N . LYS A 1 202 ? -11.894 0.830 -1.780 1.00 94.44 202 LYS A N 1
ATOM 1604 C CA . LYS A 1 202 ? -11.355 0.381 -0.495 1.00 94.44 202 LYS A CA 1
ATOM 1605 C C . LYS A 1 202 ? -11.205 1.529 0.498 1.00 94.44 202 LYS A C 1
ATOM 1607 O O . LYS A 1 202 ? -11.495 1.369 1.682 1.00 94.44 202 LYS A O 1
ATOM 1612 N N . ARG A 1 203 ? -10.710 2.681 0.046 1.00 93.50 203 ARG A N 1
ATOM 1613 C CA . ARG A 1 203 ? -10.531 3.864 0.889 1.00 93.50 203 ARG A CA 1
ATOM 1614 C C . ARG A 1 203 ? -11.875 4.382 1.380 1.00 93.50 203 ARG A C 1
ATOM 1616 O O . ARG A 1 203 ? -11.978 4.693 2.563 1.00 93.50 203 ARG A O 1
ATOM 1623 N N . ASN A 1 204 ? -12.889 4.401 0.520 1.00 95.19 204 ASN A N 1
ATOM 1624 C CA . ASN A 1 204 ? -14.246 4.788 0.895 1.00 95.19 204 ASN A CA 1
ATOM 1625 C C . ASN A 1 204 ? -14.824 3.848 1.963 1.00 95.19 204 ASN A C 1
ATOM 1627 O O . ASN A 1 204 ? -15.313 4.335 2.981 1.00 95.19 204 ASN A O 1
ATOM 1631 N N . ASN A 1 205 ? -14.661 2.528 1.810 1.00 94.25 205 ASN A N 1
ATOM 1632 C CA . ASN A 1 205 ? -15.089 1.541 2.813 1.00 94.25 205 ASN A CA 1
ATOM 1633 C C . ASN A 1 205 ? -14.373 1.753 4.159 1.00 94.25 205 ASN A C 1
ATOM 1635 O O . ASN A 1 205 ? -15.015 1.853 5.206 1.00 94.25 205 ASN A O 1
ATOM 1639 N N . LYS A 1 206 ? -13.044 1.930 4.132 1.00 94.56 206 LYS A N 1
ATOM 1640 C CA . LYS A 1 206 ? -12.248 2.207 5.338 1.00 94.56 206 LYS A CA 1
ATOM 1641 C C . LYS A 1 206 ? -12.656 3.506 6.035 1.00 94.56 206 LYS A C 1
ATOM 1643 O O . LYS A 1 206 ? -12.697 3.541 7.262 1.00 94.56 206 LYS A O 1
ATOM 1648 N N . ILE A 1 207 ? -12.910 4.571 5.271 1.00 95.25 207 ILE A N 1
ATOM 1649 C CA . ILE A 1 207 ? -13.353 5.868 5.800 1.00 95.25 207 ILE A CA 1
ATOM 1650 C C . ILE A 1 207 ? -14.728 5.729 6.441 1.00 95.25 207 ILE A C 1
ATOM 1652 O O . ILE A 1 207 ? -14.911 6.202 7.559 1.00 95.25 207 ILE A O 1
ATOM 1656 N N . ALA A 1 208 ? -15.674 5.077 5.760 1.00 94.94 208 ALA A N 1
ATOM 1657 C CA . ALA A 1 208 ? -17.022 4.870 6.272 1.00 94.94 208 ALA A CA 1
ATOM 1658 C C . ALA A 1 208 ? -16.989 4.120 7.609 1.00 94.94 208 ALA A C 1
ATOM 1660 O O . ALA A 1 208 ? -17.551 4.601 8.591 1.00 94.94 208 ALA A O 1
ATOM 1661 N N . TYR A 1 209 ? -16.234 3.020 7.672 1.00 95.12 209 TYR A N 1
ATOM 1662 C CA . TYR A 1 209 ? -16.080 2.235 8.892 1.00 95.12 209 TYR A CA 1
ATOM 1663 C C . TYR A 1 209 ? -15.396 3.021 10.019 1.00 95.12 209 TYR A C 1
ATOM 1665 O O . TYR A 1 209 ? -15.928 3.124 11.121 1.00 95.12 209 TYR A O 1
ATOM 1673 N N . ALA A 1 210 ? -14.246 3.650 9.755 1.00 95.50 210 ALA A N 1
ATOM 1674 C CA . ALA A 1 210 ? -13.533 4.417 10.778 1.00 95.50 210 ALA A CA 1
ATOM 1675 C C . ALA A 1 210 ? -14.361 5.601 11.306 1.00 95.50 210 ALA A C 1
ATOM 1677 O O . ALA A 1 210 ? -14.311 5.904 12.498 1.00 95.50 210 ALA A O 1
ATOM 1678 N N . LYS A 1 211 ? -15.141 6.250 10.432 1.00 95.44 211 LYS A N 1
ATOM 1679 C CA . LYS A 1 211 ? -16.055 7.330 10.807 1.00 95.44 211 LYS A CA 1
ATOM 1680 C C . LYS A 1 211 ? -17.205 6.816 11.671 1.00 95.44 211 LYS A C 1
ATOM 1682 O O . LYS A 1 211 ? -17.494 7.448 12.680 1.00 95.44 211 LYS A O 1
ATOM 1687 N N . GLN A 1 212 ? -17.810 5.681 11.317 1.00 94.94 212 GLN A N 1
ATOM 1688 C CA . GLN A 1 212 ? -18.847 5.041 12.130 1.00 94.94 212 GLN A CA 1
ATOM 1689 C C . GLN A 1 212 ? -18.333 4.755 13.546 1.00 94.94 212 GLN A C 1
ATOM 1691 O O . GLN A 1 212 ? -18.928 5.218 14.514 1.00 94.94 212 GLN A O 1
ATOM 1696 N N . ILE A 1 213 ? -17.181 4.086 13.667 1.00 95.69 213 ILE A N 1
ATOM 1697 C CA . ILE A 1 213 ? -16.569 3.790 14.970 1.00 95.69 213 ILE A CA 1
ATOM 1698 C C . ILE A 1 213 ? -16.272 5.079 15.746 1.00 95.69 213 ILE A C 1
ATOM 1700 O O . ILE A 1 213 ? -16.550 5.162 16.938 1.00 95.69 213 ILE A O 1
ATOM 1704 N N . ALA A 1 214 ? -15.736 6.114 15.091 1.00 95.56 214 ALA A N 1
ATOM 1705 C CA . ALA A 1 214 ? -15.481 7.398 15.742 1.00 95.56 214 ALA A CA 1
ATOM 1706 C C . ALA A 1 214 ? -16.766 8.060 16.276 1.00 95.56 214 ALA A C 1
ATOM 1708 O O . ALA A 1 214 ? -16.742 8.618 17.375 1.00 95.56 214 ALA A O 1
ATOM 1709 N N . THR A 1 215 ? -17.875 7.976 15.535 1.00 94.69 215 THR A N 1
ATOM 1710 C CA . THR A 1 215 ? -19.191 8.460 15.974 1.00 94.69 215 THR A CA 1
ATOM 1711 C C . THR A 1 215 ? -19.712 7.652 17.159 1.00 94.69 215 THR A C 1
ATOM 1713 O O . THR A 1 215 ? -20.044 8.250 18.179 1.00 94.69 215 THR A O 1
ATOM 1716 N N . GLU A 1 216 ? -19.695 6.321 17.095 1.00 94.94 216 GLU A N 1
ATOM 1717 C CA . GLU A 1 216 ? -20.137 5.457 18.201 1.00 94.94 216 GLU A CA 1
ATOM 1718 C C . GLU A 1 216 ? -19.322 5.724 19.481 1.00 94.94 216 GLU A C 1
ATOM 1720 O O . GLU A 1 216 ? -19.881 5.885 20.565 1.00 94.94 216 GLU A O 1
ATOM 1725 N N . LEU A 1 217 ? -17.999 5.892 19.360 1.00 95.19 217 LEU A N 1
ATOM 1726 C CA . LEU A 1 217 ? -17.127 6.259 20.481 1.00 95.19 217 LEU A CA 1
ATOM 1727 C C . LEU A 1 217 ? -17.442 7.642 21.068 1.00 95.19 217 LEU A C 1
ATOM 1729 O O . LEU A 1 217 ? -17.187 7.869 22.251 1.00 95.19 217 LEU A O 1
ATOM 1733 N N . SER A 1 218 ? -17.968 8.578 20.275 1.00 94.31 218 SER A N 1
ATOM 1734 C CA . SER A 1 218 ? -18.327 9.917 20.763 1.00 94.31 218 SER A CA 1
ATOM 1735 C C . SER A 1 218 ? -19.547 9.905 21.693 1.00 94.31 218 SER A C 1
ATOM 1737 O O . SER A 1 218 ? -19.670 10.775 22.552 1.00 94.31 218 SER A O 1
ATOM 1739 N N . GLU A 1 219 ? -20.394 8.878 21.592 1.00 93.69 219 GLU A N 1
ATOM 1740 C CA . GLU A 1 219 ? -21.627 8.733 22.376 1.00 93.69 219 GLU A CA 1
ATOM 1741 C C . GLU A 1 219 ? -21.432 7.927 23.673 1.00 93.69 219 GLU A C 1
ATOM 1743 O O . GLU A 1 219 ? -22.312 7.883 24.541 1.00 93.69 219 GLU A O 1
ATOM 1748 N N . ILE A 1 220 ? -20.264 7.300 23.838 1.00 94.81 220 ILE A N 1
ATOM 1749 C CA . ILE A 1 220 ? -19.942 6.476 25.003 1.00 94.81 220 ILE A CA 1
ATOM 1750 C C . ILE A 1 220 ? -19.921 7.316 26.286 1.00 94.81 220 ILE A C 1
ATOM 1752 O O . ILE A 1 220 ? -19.152 8.265 26.437 1.00 94.81 220 ILE A O 1
ATOM 1756 N N . LYS A 1 221 ? -20.731 6.905 27.266 1.00 94.31 221 LYS A N 1
ATOM 1757 C CA . LYS A 1 221 ? -20.811 7.564 28.583 1.00 94.31 221 LYS A CA 1
ATOM 1758 C C . LYS A 1 221 ? -19.925 6.925 29.650 1.00 94.31 221 LYS A C 1
ATOM 1760 O O . LYS A 1 221 ? -19.575 7.587 30.618 1.00 94.31 221 LYS A O 1
ATOM 1765 N N . LYS A 1 222 ? -19.613 5.634 29.514 1.00 95.12 222 LYS A N 1
ATOM 1766 C CA . LYS A 1 222 ? -18.817 4.880 30.492 1.00 95.12 222 LYS A CA 1
ATOM 1767 C C . LYS A 1 222 ? -17.345 4.859 30.076 1.00 95.12 222 LYS A C 1
ATOM 1769 O O . LYS A 1 222 ? -17.094 4.718 28.881 1.00 95.12 222 LYS A O 1
ATOM 1774 N N . PRO A 1 223 ? -16.389 4.924 31.019 1.00 97.06 223 PRO A N 1
ATOM 1775 C CA . PRO A 1 223 ? -14.974 4.748 30.710 1.00 97.06 223 PRO A CA 1
ATOM 1776 C C . PRO A 1 223 ? -14.749 3.470 29.899 1.00 97.06 223 PRO A C 1
ATOM 1778 O O . PRO A 1 223 ? -15.136 2.380 30.322 1.00 97.06 223 PRO A O 1
ATOM 1781 N N . THR A 1 224 ? -14.187 3.614 28.704 1.00 97.44 224 THR A N 1
ATOM 1782 C CA . THR A 1 224 ? -14.069 2.552 27.708 1.00 97.44 224 THR A CA 1
ATOM 1783 C C . THR A 1 224 ? -12.707 2.595 27.031 1.00 97.44 224 THR A C 1
ATOM 1785 O O . THR A 1 224 ? -12.239 3.662 26.644 1.00 97.44 224 THR A O 1
ATOM 1788 N N . VAL A 1 225 ? -12.094 1.429 26.840 1.00 97.88 225 VAL A N 1
ATOM 1789 C CA . VAL A 1 225 ? -10.892 1.245 26.022 1.00 97.88 225 VAL A CA 1
ATOM 1790 C C . VAL A 1 225 ? -11.244 0.402 24.807 1.00 97.88 225 VAL A C 1
ATOM 1792 O O . VAL A 1 225 ? -11.784 -0.695 24.939 1.00 97.88 225 VAL A O 1
ATOM 1795 N N . LEU A 1 226 ? -10.906 0.899 23.621 1.00 97.88 226 LEU A N 1
ATOM 1796 C CA . LEU A 1 226 ? -11.038 0.188 22.358 1.00 97.88 226 LEU A CA 1
ATOM 1797 C C . LEU A 1 226 ? -9.660 -0.232 21.841 1.00 97.88 226 LEU A C 1
ATOM 1799 O O . LEU A 1 226 ? -8.843 0.610 21.460 1.00 97.88 226 LEU A O 1
ATOM 1803 N N . ILE A 1 227 ? -9.437 -1.542 21.756 1.00 97.69 227 ILE A N 1
ATOM 1804 C CA . ILE A 1 227 ? -8.298 -2.149 21.064 1.00 97.69 227 ILE A CA 1
ATOM 1805 C C . ILE A 1 227 ? -8.585 -2.091 19.560 1.00 97.69 227 ILE A C 1
ATOM 1807 O O . ILE A 1 227 ? -9.294 -2.935 19.004 1.00 97.69 227 ILE A O 1
ATOM 1811 N N . ALA A 1 228 ? -8.073 -1.049 18.905 1.00 95.88 228 ALA A N 1
ATOM 1812 C CA . ALA A 1 228 ? -8.351 -0.764 17.499 1.00 95.88 228 ALA A CA 1
ATOM 1813 C C . ALA A 1 228 ? -7.271 -1.289 16.544 1.00 95.88 228 ALA A C 1
ATOM 1815 O O . ALA A 1 228 ? -7.509 -1.346 15.335 1.00 95.88 228 ALA A O 1
ATOM 1816 N N . GLY A 1 229 ? -6.091 -1.656 17.054 1.00 93.50 229 GLY A N 1
ATOM 1817 C CA . GLY A 1 229 ? -4.971 -2.128 16.246 1.00 93.50 229 GLY A CA 1
ATOM 1818 C C . GLY A 1 229 ? -4.704 -1.202 15.064 1.00 93.50 229 GLY A C 1
ATOM 1819 O O . GLY A 1 229 ? -4.619 0.018 15.214 1.00 93.50 229 GLY A O 1
ATOM 1820 N N . TRP A 1 230 ? -4.603 -1.751 13.855 1.00 90.06 230 TRP A N 1
ATOM 1821 C CA . TRP A 1 230 ? -4.298 -0.954 12.658 1.00 90.06 230 TRP A CA 1
ATOM 1822 C C . TRP A 1 230 ? -5.352 0.095 12.279 1.00 90.06 230 TRP A C 1
ATOM 1824 O O . TRP A 1 230 ? -5.071 0.887 11.387 1.00 90.06 230 TRP A O 1
ATOM 1834 N N . TRP A 1 231 ? -6.525 0.121 12.917 1.00 94.31 231 TRP A N 1
ATOM 1835 C CA . TRP A 1 231 ? -7.535 1.165 12.721 1.00 94.31 231 TRP A CA 1
ATOM 1836 C C . TRP A 1 231 ? -7.323 2.397 13.608 1.00 94.31 231 TRP A C 1
ATOM 1838 O O . TRP A 1 231 ? -8.001 3.404 13.411 1.00 94.31 231 TRP A O 1
ATOM 1848 N N . GLN A 1 232 ? -6.406 2.339 14.585 1.00 95.19 232 GLN A N 1
ATOM 1849 C CA . GLN A 1 232 ? -6.226 3.389 15.592 1.00 95.19 232 GLN A CA 1
ATOM 1850 C C . GLN A 1 232 ? -6.058 4.782 14.968 1.00 95.19 232 GLN A C 1
ATOM 1852 O O . GLN A 1 232 ? -6.687 5.736 15.419 1.00 95.19 232 GLN A O 1
ATOM 1857 N N . ASN A 1 233 ? -5.219 4.908 13.936 1.00 92.94 233 ASN A N 1
ATOM 1858 C CA . ASN A 1 233 ? -4.915 6.204 13.330 1.00 92.94 233 ASN A CA 1
ATOM 1859 C C . ASN A 1 233 ? -6.126 6.784 12.595 1.00 92.94 233 ASN A C 1
ATOM 1861 O O . ASN A 1 233 ? -6.444 7.956 12.778 1.00 92.94 233 ASN A O 1
ATOM 1865 N N . GLU A 1 234 ? -6.810 5.976 11.787 1.00 94.69 234 GLU A N 1
ATOM 1866 C CA . GLU A 1 234 ? -7.999 6.395 11.050 1.00 94.69 234 GLU A CA 1
ATOM 1867 C C . GLU A 1 234 ? -9.148 6.768 11.992 1.00 94.69 234 GLU A C 1
ATOM 1869 O O . GLU A 1 234 ? -9.780 7.806 11.804 1.00 94.69 234 GLU A O 1
ATOM 1874 N N . VAL A 1 235 ? -9.384 5.974 13.041 1.00 95.94 235 VAL A N 1
ATOM 1875 C CA . VAL A 1 235 ? -10.402 6.280 14.056 1.00 95.94 235 VAL A CA 1
ATOM 1876 C C . VAL A 1 235 ? -10.043 7.570 14.795 1.00 95.94 235 VAL A C 1
ATOM 1878 O O . VAL A 1 235 ? -10.873 8.471 14.899 1.00 95.94 235 VAL A O 1
ATOM 1881 N N . ASN A 1 236 ? -8.797 7.718 15.257 1.00 95.19 236 ASN A N 1
ATOM 1882 C CA . ASN A 1 236 ? -8.366 8.930 15.954 1.00 95.19 236 ASN A CA 1
ATOM 1883 C C . ASN A 1 236 ? -8.434 10.178 15.072 1.00 95.19 236 ASN A C 1
ATOM 1885 O O . ASN A 1 236 ? -8.799 11.236 15.576 1.00 95.19 236 ASN A O 1
ATOM 1889 N N . TYR A 1 237 ? -8.158 10.062 13.770 1.00 95.12 237 TYR A N 1
ATOM 1890 C CA . TYR A 1 237 ? -8.316 11.171 12.830 1.00 95.12 237 TYR A CA 1
ATOM 1891 C C . TYR A 1 237 ? -9.752 11.717 12.835 1.00 95.12 237 TYR A C 1
ATOM 1893 O O . TYR A 1 237 ? -9.951 12.920 13.003 1.00 95.12 237 TYR A O 1
ATOM 1901 N N . PHE A 1 238 ? -10.760 10.843 12.730 1.00 95.62 238 PHE A N 1
ATO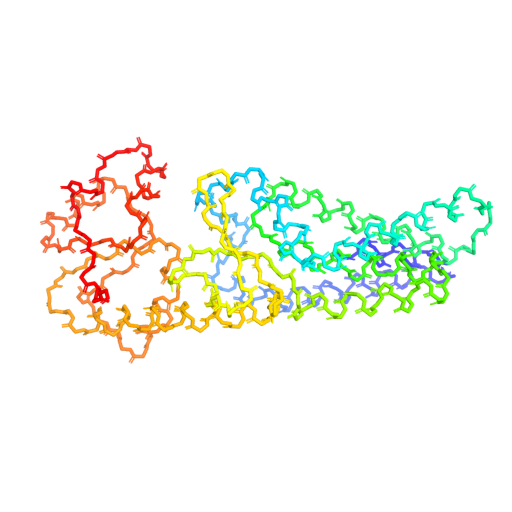M 1902 C CA . PHE A 1 238 ? -12.165 11.267 12.755 1.00 95.62 238 PHE A CA 1
ATOM 1903 C C . PHE A 1 238 ? -12.642 11.723 14.140 1.00 95.62 238 PHE A C 1
ATOM 1905 O O . PHE A 1 238 ? -13.574 12.519 14.229 1.00 95.62 238 PHE A O 1
ATOM 1912 N N . ARG A 1 239 ? -11.972 11.300 15.219 1.00 94.69 239 ARG A N 1
ATOM 1913 C CA . ARG A 1 239 ? -12.258 11.758 16.588 1.00 94.69 239 ARG A CA 1
ATOM 1914 C C . ARG A 1 239 ? -11.743 13.162 16.901 1.00 94.69 239 ARG A C 1
ATOM 1916 O O . ARG A 1 239 ? -12.209 13.738 17.878 1.00 94.69 239 ARG A O 1
ATOM 1923 N N . ILE A 1 240 ? -10.840 13.744 16.097 1.00 92.50 240 ILE A N 1
ATOM 1924 C CA . ILE A 1 240 ? -10.308 15.102 16.350 1.00 92.50 240 ILE A CA 1
ATOM 1925 C C . ILE A 1 240 ? -11.445 16.132 16.478 1.00 92.50 240 ILE A C 1
ATOM 1927 O O . ILE A 1 240 ? -11.373 17.027 17.315 1.00 92.50 240 ILE A O 1
ATOM 1931 N N . ALA A 1 241 ? -12.507 15.993 15.679 1.00 89.31 241 ALA A N 1
ATOM 1932 C CA . ALA A 1 241 ? -13.644 16.913 15.687 1.00 89.31 241 ALA A CA 1
ATOM 1933 C C . ALA A 1 241 ? -14.616 16.701 16.864 1.00 89.31 241 ALA A C 1
ATOM 1935 O O . ALA A 1 241 ? -15.440 17.568 17.149 1.00 89.31 241 ALA A O 1
ATOM 1936 N N . SER A 1 242 ? -14.571 15.547 17.530 1.00 90.44 242 SER A N 1
ATOM 1937 C CA . SER A 1 242 ? -15.491 15.187 18.617 1.00 90.44 242 SER A CA 1
ATOM 1938 C C . SER A 1 242 ? -14.777 14.289 19.632 1.00 90.44 242 SER A C 1
ATOM 1940 O O . SER A 1 242 ? -15.057 13.089 19.717 1.00 90.44 242 SER A O 1
ATOM 1942 N N . PRO A 1 243 ? -13.801 14.841 20.378 1.00 91.62 243 PRO A N 1
ATOM 1943 C CA . PRO A 1 243 ? -13.058 14.070 21.359 1.00 91.62 243 PRO A CA 1
ATOM 1944 C C . PRO A 1 243 ? -13.984 13.668 22.510 1.00 91.62 243 PRO A C 1
ATOM 1946 O O . PRO A 1 243 ? -14.704 14.496 23.064 1.00 91.62 243 PRO A O 1
ATOM 1949 N N . ASN A 1 244 ? -13.928 12.397 22.899 1.00 93.69 244 ASN A N 1
ATOM 1950 C CA . ASN A 1 244 ? -14.612 11.892 24.085 1.00 93.69 244 ASN A CA 1
ATOM 1951 C C . ASN A 1 244 ? -13.563 11.386 25.086 1.00 93.69 244 ASN A C 1
ATOM 1953 O O . ASN A 1 244 ? -12.911 10.382 24.784 1.00 93.69 244 ASN A O 1
ATOM 1957 N N . PRO A 1 245 ? -13.389 12.045 26.249 1.00 92.75 245 PRO A N 1
ATOM 1958 C CA . PRO A 1 245 ? -12.411 11.630 27.252 1.00 92.75 245 PRO A CA 1
ATOM 1959 C C . PRO A 1 245 ? -12.764 10.291 27.916 1.00 92.75 245 PRO A C 1
ATOM 1961 O O . PRO A 1 245 ? -11.882 9.650 28.472 1.00 92.75 245 PRO A O 1
ATOM 1964 N N . ASN A 1 246 ? -14.021 9.837 27.829 1.00 94.62 246 ASN A N 1
ATOM 1965 C CA . ASN A 1 246 ? -14.433 8.532 28.351 1.00 94.62 246 ASN A CA 1
ATOM 1966 C C . ASN A 1 246 ? -14.049 7.369 27.428 1.00 94.62 246 ASN A C 1
ATOM 1968 O O . ASN A 1 246 ? -14.261 6.221 27.799 1.00 94.62 246 ASN A O 1
ATOM 1972 N N . ALA A 1 247 ? -13.529 7.638 26.230 1.00 95.62 247 ALA A N 1
ATOM 1973 C CA . ALA A 1 247 ? -13.150 6.614 25.269 1.00 95.62 247 ALA A CA 1
ATOM 1974 C C . ALA A 1 247 ? -11.660 6.727 24.927 1.00 95.62 247 ALA A C 1
ATOM 1976 O O . ALA A 1 247 ? -11.210 7.724 24.361 1.00 95.62 247 ALA A O 1
ATOM 1977 N N . GLU A 1 248 ? -10.891 5.685 25.205 1.00 95.94 248 GLU A N 1
ATOM 1978 C CA . GLU A 1 248 ? -9.494 5.580 24.798 1.00 95.94 248 GLU A CA 1
ATOM 1979 C C . GLU A 1 248 ? -9.358 4.599 23.630 1.00 95.94 248 GLU A C 1
ATOM 1981 O O . GLU A 1 248 ? -9.937 3.517 23.646 1.00 95.94 248 GLU A O 1
ATOM 1986 N N . VAL A 1 249 ? -8.606 4.976 22.592 1.00 96.81 249 VAL A N 1
ATOM 1987 C CA . VAL A 1 249 ? -8.379 4.130 21.410 1.00 96.81 249 VAL A CA 1
ATOM 1988 C C . VAL A 1 249 ? -6.904 3.772 21.349 1.00 96.81 249 VAL A C 1
ATOM 1990 O O . VAL A 1 249 ? -6.050 4.616 21.054 1.00 96.81 249 VAL A O 1
ATOM 1993 N N . VAL A 1 250 ? -6.613 2.504 21.609 1.00 95.75 250 VAL A N 1
ATOM 1994 C CA . VAL A 1 250 ? -5.252 1.977 21.716 1.00 95.75 250 VAL A CA 1
ATOM 1995 C C . VAL A 1 250 ? -4.912 1.094 20.517 1.00 95.75 250 VAL A C 1
ATOM 1997 O O . VAL A 1 250 ? -5.797 0.584 19.827 1.00 95.75 250 VAL A O 1
ATOM 2000 N N . TYR A 1 251 ? -3.613 0.938 20.247 1.00 94.00 251 TYR A N 1
ATOM 2001 C CA . TYR A 1 251 ? -3.113 0.070 19.180 1.00 94.00 251 TYR A CA 1
ATOM 2002 C C . TYR A 1 251 ? -3.291 -1.408 19.568 1.00 94.00 251 TYR A C 1
ATOM 2004 O O . TYR A 1 251 ? -4.329 -2.007 19.311 1.00 94.00 251 TYR A O 1
ATOM 2012 N N . TYR A 1 252 ? -2.297 -1.972 20.247 1.00 94.94 252 TYR A N 1
ATOM 2013 C CA . TYR A 1 252 ? -2.316 -3.294 20.860 1.00 94.94 252 TYR A CA 1
ATOM 2014 C C . TYR A 1 252 ? -1.804 -3.140 22.291 1.00 94.94 252 TYR A C 1
ATOM 2016 O O . TYR A 1 252 ? -0.884 -2.349 22.516 1.00 94.94 252 TYR A O 1
ATOM 2024 N N . ILE A 1 253 ? -2.388 -3.872 23.235 1.00 95.94 253 ILE A N 1
ATOM 2025 C CA . ILE A 1 253 ? -2.059 -3.804 24.663 1.00 95.94 253 ILE A CA 1
ATOM 2026 C C . ILE A 1 253 ? -1.881 -5.204 25.248 1.00 95.94 253 ILE A C 1
ATOM 2028 O O . ILE A 1 253 ? -2.578 -6.145 24.858 1.00 95.94 253 ILE A O 1
ATOM 2032 N N . ASP A 1 254 ? -0.928 -5.338 26.169 1.00 96.50 254 ASP A N 1
ATOM 2033 C CA . ASP A 1 254 ? -0.642 -6.606 26.833 1.00 96.50 254 ASP A CA 1
ATOM 2034 C C . ASP A 1 254 ? -1.684 -6.949 27.911 1.00 96.50 254 ASP A C 1
ATOM 2036 O O . ASP A 1 254 ? -2.558 -6.154 28.273 1.00 96.50 254 ASP A O 1
ATOM 2040 N N . GLU A 1 255 ? -1.590 -8.168 28.436 1.00 96.81 255 GLU A N 1
ATOM 2041 C CA . GLU A 1 255 ? -2.523 -8.680 29.436 1.00 96.81 255 GLU A CA 1
ATOM 2042 C C . GLU A 1 255 ? -2.489 -7.881 30.751 1.00 96.81 255 GLU A C 1
ATOM 2044 O O . GLU A 1 255 ? -3.533 -7.682 31.379 1.00 96.81 255 GLU A O 1
ATOM 2049 N N . ALA A 1 256 ? -1.311 -7.398 31.158 1.00 97.00 256 ALA A N 1
ATOM 2050 C CA . ALA A 1 256 ? -1.139 -6.599 32.369 1.00 97.00 256 ALA A CA 1
ATOM 2051 C C . ALA A 1 256 ? -1.844 -5.238 32.249 1.00 97.00 256 ALA A C 1
ATOM 2053 O O . ALA A 1 256 ? -2.543 -4.809 33.169 1.00 97.00 256 ALA A O 1
ATOM 2054 N N . THR A 1 257 ? -1.728 -4.598 31.087 1.00 97.19 257 THR A N 1
ATOM 2055 C CA . THR A 1 257 ? -2.398 -3.338 30.753 1.00 97.19 257 THR A CA 1
ATOM 2056 C C . THR A 1 257 ? -3.912 -3.518 30.718 1.00 97.19 257 THR A C 1
ATOM 2058 O O . THR A 1 257 ? -4.633 -2.714 31.310 1.00 97.19 257 THR A O 1
ATOM 2061 N N . ILE A 1 258 ? -4.411 -4.605 30.115 1.00 97.06 258 ILE A N 1
ATOM 2062 C CA . ILE A 1 258 ? -5.841 -4.950 30.171 1.00 97.06 258 ILE A CA 1
ATOM 2063 C C . ILE A 1 258 ? -6.313 -5.075 31.623 1.00 97.06 258 ILE A C 1
ATOM 2065 O O . ILE A 1 258 ? -7.329 -4.484 31.987 1.00 97.06 258 ILE A O 1
ATOM 2069 N N . HIS A 1 259 ? -5.566 -5.791 32.468 1.00 96.56 259 HIS A N 1
ATOM 2070 C CA . HIS A 1 259 ? -5.907 -5.938 33.885 1.00 96.56 259 HIS A CA 1
ATOM 2071 C C . HIS A 1 259 ? -5.956 -4.598 34.623 1.00 96.56 259 HIS A C 1
ATOM 2073 O O . HIS A 1 259 ? -6.869 -4.372 35.416 1.00 96.56 259 HIS A O 1
ATOM 2079 N N . SER A 1 260 ? -5.002 -3.709 34.347 1.00 97.56 260 SER A N 1
ATOM 2080 C CA . SER A 1 260 ? -4.961 -2.364 34.924 1.00 97.56 260 SER A CA 1
ATOM 2081 C C . SER A 1 260 ? -6.212 -1.556 34.563 1.00 97.56 260 SER A C 1
ATOM 2083 O O . SER A 1 260 ? -6.850 -0.979 35.444 1.00 97.56 260 SER A O 1
ATOM 2085 N N . TYR A 1 261 ? -6.636 -1.579 33.296 1.00 97.50 261 TYR A N 1
ATOM 2086 C CA . TYR A 1 261 ? -7.868 -0.910 32.868 1.00 97.50 261 TYR A CA 1
ATOM 2087 C C . TYR A 1 261 ? -9.120 -1.496 33.528 1.00 97.50 261 TYR A C 1
ATOM 2089 O O . TYR A 1 261 ? -9.989 -0.744 33.972 1.00 97.50 261 TYR A O 1
ATOM 2097 N N . GLN A 1 262 ? -9.201 -2.823 33.656 1.00 96.00 262 GLN A N 1
ATOM 2098 C CA . GLN A 1 262 ? -10.315 -3.476 34.351 1.00 96.00 262 GLN A CA 1
ATOM 2099 C C . GLN A 1 262 ? -10.391 -3.057 35.827 1.00 96.00 262 GLN A C 1
ATOM 2101 O O . GLN A 1 262 ? -11.476 -2.762 36.323 1.00 96.00 262 GLN A O 1
ATOM 2106 N N . GLN A 1 263 ? -9.250 -2.976 36.522 1.00 96.88 263 GLN A N 1
ATOM 2107 C CA . GLN A 1 263 ? -9.183 -2.511 37.915 1.00 96.88 263 GLN A CA 1
ATOM 2108 C C . GLN A 1 263 ? -9.609 -1.046 38.069 1.00 96.88 263 GLN A C 1
ATOM 2110 O O . GLN A 1 263 ? -10.196 -0.678 39.083 1.00 96.88 263 GLN A O 1
ATOM 2115 N N . GLN A 1 264 ? -9.361 -0.223 37.049 1.00 96.25 264 GLN A N 1
ATOM 2116 C CA . GLN A 1 264 ? -9.806 1.171 36.985 1.00 96.25 264 GLN A CA 1
ATOM 2117 C C . GLN A 1 264 ? -11.282 1.324 36.567 1.00 96.25 264 GLN A C 1
ATOM 2119 O O . GLN A 1 264 ? -11.783 2.443 36.482 1.00 96.25 264 GLN A O 1
ATOM 2124 N N . GLY A 1 265 ? -11.995 0.221 36.312 1.00 96.00 265 GLY A N 1
ATOM 2125 C CA . GLY A 1 265 ? -13.418 0.227 35.969 1.00 96.00 265 GLY A CA 1
ATOM 2126 C C . GLY A 1 265 ? -13.726 0.522 34.498 1.00 96.00 265 GLY A C 1
ATOM 2127 O O . GLY A 1 265 ? -14.873 0.838 34.178 1.00 96.00 265 GLY A O 1
ATOM 2128 N N . TYR A 1 266 ? -12.740 0.418 33.602 1.00 97.38 266 TYR A N 1
ATOM 2129 C CA . TYR A 1 266 ? -12.967 0.577 32.165 1.00 97.38 266 TYR A CA 1
ATOM 2130 C C . TYR A 1 266 ? -13.651 -0.651 31.561 1.00 97.38 266 TYR A C 1
ATOM 2132 O O . TYR A 1 266 ? -13.335 -1.797 31.885 1.00 97.38 266 TYR A O 1
ATOM 2140 N N . GLN A 1 267 ? -14.547 -0.408 30.607 1.00 97.00 267 GLN A N 1
ATOM 2141 C CA . GLN A 1 267 ? -15.047 -1.440 29.705 1.00 97.00 267 GLN A CA 1
ATOM 2142 C C . GLN A 1 267 ? -14.049 -1.629 28.561 1.00 97.00 267 GLN A C 1
ATOM 2144 O O . GLN A 1 267 ? -13.646 -0.654 27.934 1.00 97.00 267 GLN A O 1
ATOM 2149 N N . LEU A 1 268 ? -13.642 -2.865 28.273 1.00 97.56 268 LEU A N 1
ATOM 2150 C CA . LEU A 1 268 ? -12.727 -3.140 27.167 1.00 97.56 268 LEU A CA 1
ATOM 2151 C C . LEU A 1 268 ? -13.461 -3.742 25.981 1.00 97.56 268 LEU A C 1
ATOM 2153 O O . LEU A 1 268 ? -14.182 -4.732 26.124 1.00 97.56 268 LEU A O 1
ATOM 2157 N N . PHE A 1 269 ? -13.192 -3.181 24.809 1.00 97.81 269 PHE A N 1
ATOM 2158 C CA . PHE A 1 269 ? -13.660 -3.705 23.542 1.00 97.81 269 PHE A CA 1
ATOM 2159 C C . PHE A 1 269 ? -12.524 -3.895 22.541 1.00 97.81 269 PHE A C 1
ATOM 2161 O O . PHE A 1 269 ? -11.473 -3.266 22.651 1.00 97.81 269 PHE A O 1
ATOM 2168 N N . TYR A 1 270 ? -12.753 -4.728 21.530 1.00 97.19 270 TYR A N 1
ATOM 2169 C CA . TYR A 1 270 ? -11.868 -4.882 20.377 1.00 97.19 270 TYR A CA 1
ATOM 2170 C C . TYR A 1 270 ? -12.642 -4.746 19.062 1.00 97.19 270 TYR A C 1
ATOM 2172 O O . TYR A 1 270 ? -13.808 -5.133 18.968 1.00 97.19 270 TYR A O 1
ATOM 2180 N N . LEU A 1 271 ? -11.985 -4.194 18.039 1.00 96.00 271 LEU A N 1
ATOM 2181 C CA . LEU A 1 271 ? -12.504 -4.201 16.666 1.00 96.00 271 LEU A CA 1
ATOM 2182 C C . LEU A 1 271 ? -12.280 -5.574 15.999 1.00 96.00 271 LEU A C 1
ATOM 2184 O O . LEU A 1 271 ? -11.415 -6.329 16.449 1.00 96.00 271 LEU A O 1
ATOM 2188 N N . PRO A 1 272 ? -12.997 -5.905 14.907 1.00 93.31 272 PRO A N 1
ATOM 2189 C CA . PRO A 1 272 ? -12.868 -7.189 14.220 1.00 93.31 272 PRO A CA 1
ATOM 2190 C C . PRO A 1 272 ? -11.419 -7.554 13.873 1.00 93.31 272 PRO A C 1
ATOM 2192 O O . PRO A 1 272 ? -10.645 -6.708 13.414 1.00 93.31 272 PRO A O 1
ATOM 2195 N N . GLU A 1 273 ? -11.071 -8.824 14.091 1.00 91.75 273 GLU A N 1
ATOM 2196 C CA . GLU A 1 273 ? -9.733 -9.430 13.973 1.00 91.75 273 GLU A CA 1
ATOM 2197 C C . GLU A 1 273 ? -8.675 -8.911 14.962 1.00 91.75 273 GLU A C 1
ATOM 2199 O O . GLU A 1 273 ? -7.618 -9.536 15.101 1.00 91.75 273 GLU A O 1
ATOM 2204 N N . GLN A 1 274 ? -8.904 -7.784 15.648 1.00 94.56 274 GLN A N 1
ATOM 2205 C CA . GLN A 1 274 ? -7.871 -7.179 16.490 1.00 94.56 274 GLN A CA 1
ATOM 2206 C C . GLN A 1 274 ? -7.559 -8.036 17.707 1.00 94.56 274 GLN A C 1
ATOM 2208 O O . GLN A 1 274 ? -6.435 -7.994 18.187 1.00 94.56 274 GLN A O 1
ATOM 2213 N N . GLU A 1 275 ? -8.494 -8.859 18.170 1.00 95.50 275 GLU A N 1
ATOM 2214 C CA . GLU A 1 275 ? -8.263 -9.789 19.265 1.00 95.50 275 GLU A CA 1
ATOM 2215 C C . GLU A 1 275 ? -7.229 -10.859 18.909 1.00 95.50 275 GLU A C 1
ATOM 2217 O O . GLU A 1 275 ? -6.321 -11.123 19.695 1.00 95.50 275 GLU A O 1
ATOM 2222 N N . TYR A 1 276 ? -7.304 -11.404 17.690 1.00 93.88 276 TYR A N 1
ATOM 2223 C CA . TYR A 1 276 ? -6.333 -12.380 17.201 1.00 93.88 276 TYR A CA 1
ATOM 2224 C C . TYR A 1 276 ? -4.940 -11.756 17.085 1.00 93.88 276 TYR A C 1
ATOM 2226 O O . TYR A 1 276 ? -3.949 -12.340 17.523 1.00 93.88 276 TYR A O 1
ATOM 2234 N N . TYR A 1 277 ? -4.851 -10.556 16.506 1.00 93.38 277 TYR A N 1
ATOM 2235 C CA . TYR A 1 277 ? -3.563 -9.897 16.315 1.00 93.38 277 TYR A CA 1
ATOM 2236 C C . TYR A 1 277 ? -2.982 -9.335 17.615 1.00 93.38 277 TYR A C 1
ATOM 2238 O O . TYR A 1 277 ? -1.766 -9.379 17.788 1.00 93.38 277 TYR A O 1
ATOM 2246 N N . ASN A 1 278 ? -3.813 -8.876 18.550 1.00 95.62 278 ASN A N 1
ATOM 2247 C CA . ASN A 1 278 ? -3.359 -8.458 19.872 1.00 95.62 278 ASN A CA 1
ATOM 2248 C C . ASN A 1 278 ? -2.711 -9.633 20.617 1.00 95.62 278 ASN A C 1
ATOM 2250 O O . ASN A 1 278 ? -1.565 -9.535 21.052 1.00 95.62 278 ASN A O 1
ATOM 2254 N N . ASP A 1 279 ? -3.394 -10.776 20.660 1.00 95.19 279 ASP A N 1
ATOM 2255 C CA . ASP A 1 279 ? -2.884 -11.995 21.292 1.00 95.19 279 ASP A CA 1
ATOM 2256 C C . ASP A 1 279 ? -1.616 -12.519 20.593 1.00 95.19 279 ASP A C 1
ATOM 2258 O O . ASP A 1 279 ? -0.636 -12.868 21.254 1.00 95.19 279 ASP A O 1
ATOM 2262 N N . LEU A 1 280 ? -1.571 -12.483 19.254 1.00 92.88 280 LEU A N 1
ATOM 2263 C CA . LEU A 1 280 ? -0.383 -12.859 18.482 1.00 92.88 280 LEU A CA 1
ATOM 2264 C C . LEU A 1 280 ? 0.822 -11.946 18.786 1.00 92.88 280 LEU A C 1
ATOM 2266 O O . LEU A 1 280 ? 1.958 -12.421 18.769 1.00 92.88 280 LEU A O 1
ATOM 2270 N N . ARG A 1 281 ? 0.603 -10.653 19.074 1.00 91.75 281 ARG A N 1
ATOM 2271 C CA . ARG A 1 281 ? 1.683 -9.705 19.405 1.00 91.75 281 ARG A CA 1
ATOM 2272 C C . ARG A 1 281 ? 2.363 -10.065 20.717 1.00 91.75 281 ARG A C 1
ATOM 2274 O O . ARG A 1 281 ? 3.588 -10.028 20.799 1.00 91.75 281 ARG A O 1
ATOM 2281 N N . PHE A 1 282 ? 1.563 -10.402 21.720 1.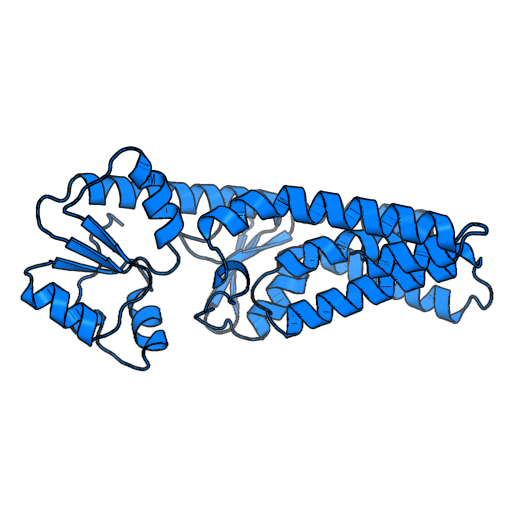00 93.50 282 PHE A N 1
ATOM 2282 C CA . PHE A 1 282 ? 2.027 -10.673 23.079 1.00 93.50 282 PHE A CA 1
ATOM 2283 C C . PHE A 1 282 ? 2.182 -12.170 23.377 1.00 93.50 282 PHE A C 1
ATOM 2285 O O . PHE A 1 282 ? 2.399 -12.538 24.525 1.00 93.50 282 PHE A O 1
ATOM 2292 N N . GLN A 1 283 ? 2.111 -13.020 22.343 1.00 91.75 283 GLN A N 1
ATOM 2293 C CA . GLN A 1 283 ? 2.271 -14.478 22.430 1.00 91.75 283 GLN A CA 1
ATOM 2294 C C . GLN A 1 283 ? 1.332 -15.116 23.470 1.00 91.75 283 GLN A C 1
ATOM 2296 O O . GLN A 1 283 ? 1.730 -16.004 24.222 1.00 91.75 283 GLN A O 1
ATOM 2301 N N . GLY A 1 284 ? 0.083 -14.646 23.513 1.00 91.25 284 GLY A N 1
ATOM 2302 C CA . GLY A 1 284 ? -0.920 -15.048 24.497 1.00 91.25 284 GLY A CA 1
ATOM 2303 C C . GLY A 1 284 ? -2.232 -15.529 23.876 1.00 91.25 284 GLY A C 1
ATOM 2304 O O . GLY A 1 284 ? -2.334 -15.740 22.670 1.00 91.25 284 GLY A O 1
ATOM 2305 N N . ASN A 1 285 ? -3.238 -15.715 24.730 1.00 94.75 285 ASN A N 1
ATOM 2306 C CA . ASN A 1 285 ? -4.631 -15.968 24.356 1.00 94.75 285 ASN A CA 1
ATOM 2307 C C . ASN A 1 285 ? -5.537 -15.414 25.464 1.00 94.75 285 ASN A C 1
ATOM 2309 O O . ASN A 1 285 ? -6.029 -16.160 26.312 1.00 94.75 285 ASN A O 1
ATOM 2313 N N . PHE A 1 286 ? -5.658 -14.088 25.531 1.00 96.12 286 PHE A N 1
ATOM 2314 C CA . PHE A 1 286 ? -6.328 -13.407 26.642 1.00 96.12 286 PHE A CA 1
ATOM 2315 C C . PHE A 1 286 ? -7.370 -12.392 26.179 1.00 96.12 286 PHE A C 1
ATOM 2317 O O . PHE A 1 286 ? -8.299 -12.098 26.934 1.00 96.12 286 PHE A O 1
ATOM 2324 N N . THR A 1 287 ? -7.275 -11.867 24.954 1.00 96.25 287 THR A N 1
ATOM 2325 C CA . THR A 1 287 ? -8.109 -10.736 24.534 1.00 96.25 287 THR A CA 1
ATOM 2326 C C . THR A 1 287 ? -9.592 -11.113 24.500 1.00 96.25 287 THR A C 1
ATOM 2328 O O . THR A 1 287 ? -10.407 -10.411 25.095 1.00 96.25 287 THR A O 1
ATOM 2331 N N . LYS A 1 288 ? -9.955 -12.269 23.920 1.00 94.12 288 LYS A N 1
ATOM 2332 C CA . LYS A 1 288 ? -11.359 -12.740 23.881 1.00 94.12 288 LYS A CA 1
ATOM 2333 C C . LYS A 1 288 ? -11.960 -13.027 25.259 1.00 94.12 288 LYS A C 1
ATOM 2335 O O . LYS A 1 288 ? -13.173 -12.951 25.414 1.00 94.12 288 LYS A O 1
ATOM 2340 N N . GLY A 1 289 ? -11.131 -13.380 26.241 1.00 94.31 289 GLY A N 1
ATOM 2341 C CA . GLY A 1 289 ? -11.581 -13.656 27.607 1.00 94.31 289 GLY A CA 1
ATOM 2342 C C . GLY A 1 289 ? -11.748 -12.403 28.468 1.00 94.31 289 GLY A C 1
ATOM 2343 O O . GLY A 1 289 ? -12.404 -12.466 29.504 1.00 94.31 289 GLY A O 1
ATOM 2344 N N . LYS A 1 290 ? -11.145 -11.274 28.069 1.00 95.44 290 LYS A N 1
ATOM 2345 C CA . LYS A 1 290 ? -11.033 -10.065 28.906 1.00 95.44 290 LYS A CA 1
ATOM 2346 C C . LYS A 1 290 ? -11.604 -8.794 28.275 1.00 95.44 290 LYS A C 1
ATOM 2348 O O . LYS A 1 290 ? -11.770 -7.797 28.977 1.00 95.44 290 LYS A O 1
ATOM 2353 N N . ALA A 1 291 ? -11.911 -8.826 26.986 1.00 96.06 291 ALA A N 1
ATOM 2354 C CA . ALA A 1 291 ? -12.540 -7.746 26.243 1.00 96.06 291 ALA A CA 1
ATOM 2355 C C . ALA A 1 291 ? -13.708 -8.294 25.411 1.00 96.06 291 ALA A C 1
ATOM 2357 O O . ALA A 1 291 ? -13.759 -9.482 25.092 1.00 96.06 291 ALA A O 1
ATOM 2358 N N . LEU A 1 292 ? -14.651 -7.422 25.066 1.00 96.44 292 LEU A N 1
ATOM 2359 C CA . LEU A 1 292 ? -15.831 -7.767 24.273 1.00 96.44 292 LEU A CA 1
ATOM 2360 C C . LEU A 1 292 ? -15.675 -7.289 22.820 1.00 96.44 292 LEU A C 1
ATOM 2362 O O . LEU A 1 292 ? -14.986 -6.301 22.572 1.00 96.44 292 LEU A O 1
ATOM 2366 N N . PRO A 1 293 ? -16.307 -7.941 21.833 1.00 95.94 293 PRO A N 1
ATOM 2367 C CA . PRO A 1 293 ? -16.373 -7.368 20.494 1.00 95.94 293 PRO A CA 1
ATOM 2368 C C . PRO A 1 293 ? -17.101 -6.020 20.559 1.00 95.94 293 PRO A C 1
ATOM 2370 O O . PRO A 1 293 ? -18.120 -5.891 21.244 1.00 95.94 293 PRO A O 1
ATOM 2373 N N . PHE A 1 294 ? -16.562 -5.005 19.886 1.00 94.62 294 PHE A N 1
ATOM 2374 C CA . PHE A 1 294 ? -17.212 -3.700 19.827 1.00 94.62 294 PHE A CA 1
ATOM 2375 C C . PHE A 1 294 ? -18.553 -3.830 19.084 1.00 94.62 294 PHE A C 1
ATOM 2377 O O . PHE A 1 294 ? -18.583 -4.447 18.016 1.00 94.62 294 PHE A O 1
ATOM 2384 N N . PRO A 1 295 ? -19.661 -3.300 19.629 1.00 82.12 295 PRO A N 1
ATOM 2385 C CA . PRO A 1 295 ? -20.988 -3.468 19.052 1.00 82.12 295 PRO A CA 1
ATOM 2386 C C . PRO A 1 295 ? -21.178 -2.550 17.837 1.00 82.12 295 PRO A C 1
ATOM 2388 O O . PRO A 1 295 ? -21.906 -1.569 17.908 1.00 82.12 295 PRO A O 1
ATOM 2391 N N . SER A 1 296 ? -20.529 -2.861 16.716 1.00 64.56 296 SER A N 1
ATOM 2392 C CA . SER A 1 296 ? -20.830 -2.223 15.433 1.00 64.56 296 SER A CA 1
ATOM 2393 C C . SER A 1 296 ? -22.000 -2.953 14.775 1.00 64.56 296 SER A C 1
ATOM 2395 O O . SER A 1 296 ? -21.958 -4.179 14.670 1.00 64.56 296 SER A O 1
ATOM 2397 N N . GLN A 1 297 ? -23.032 -2.223 14.343 1.00 50.88 297 GLN A N 1
ATOM 2398 C CA . GLN A 1 297 ? -24.158 -2.790 13.588 1.00 50.88 297 GLN A CA 1
ATOM 2399 C C . GLN A 1 297 ? -23.623 -3.482 12.317 1.00 50.88 297 GLN A C 1
ATOM 2401 O O . GLN A 1 297 ? -22.966 -2.823 11.510 1.00 50.88 297 GLN A O 1
ATOM 2406 N N . GLU A 1 298 ? -23.835 -4.800 12.193 1.00 40.62 298 GLU A N 1
ATOM 2407 C CA . GLU A 1 298 ? -23.565 -5.575 10.965 1.00 40.62 298 GLU A CA 1
ATOM 2408 C C . GLU A 1 298 ? -24.504 -5.193 9.815 1.00 40.62 298 GLU A C 1
ATOM 2410 O O . GLU A 1 298 ? -25.699 -4.926 10.085 1.00 40.62 298 GLU A O 1
#

Foldseek 3Di:
DLVLVLLLLCLDPPNPVVNVVSVVVVVVVVCVVCVVVCVVQPVNSPPDDDDPDDDDPVVLVCLLACLLQNPLLNVLLVVLVVQQVVQVVVDPDDDSSVVSLLVSLVVLLVVLVVVCVVVSPDSVSNVSNVVSSLVSSVRRPDPVSNVSSVVSSVVQQFAFHKWFPDQQQIADADPQWDWDDDPPTIIIGHGGGHNNNGVVRRVVSNLVVLLLLLVVQLPDPAQAEEQEAPSQVSNVVNVVVRPDPSYHYDHADDPVVLVVCVVVVYAYEYEPPSQVRNCVVHVHNPDVVRHYHDPDDD

Sequence (298 aa):
MAIPFALIIWGQELRFPMLIRFAISIGITAIACYIPAWMVYGKSFFTYYEYFPYPPFLKNIYKATIGAWGIPGMVALVTGVWFSLRKLQRTTSTNLTHKYLLGAAAITILLYTYSFIKIPQKSAFVIPMSPYIILILVVLCKEKQLKWITMLMILSCFFAGIQLDDKLRGSTPTFASVPFQIGNTNVTFDLLQGPVTADDSKRNNKIAYAKQIATELSEIKKPTVLIAGWWQNEVNYFRIASPNPNAEVVYYIDEATIHSYQQQGYQLFYLPEQEYYNDLRFQGNFTKGKALPFPSQE